Protein AF-A0A7J6L6M1-F1 (afdb_monomer)

Foldseek 3Di:
DDDDDDDDDDDDDDDDDDDDDDDDDDDDDDDDDDDDDDDDPPPDPPPPDDPPDPPQDPWDAAPDPPPRDTHSDPVVNVVCCCVPVNPVSVVVVVVVVVVVVVDPPPPPPPDDWWFDADPNDGPDTDDVVVVVVVVVLVVVLVVLCVVCVPPDLVVLLVVLVVLLVVLVVCVVVVVPVVSVVSNVSSVSSNPPVVVVVPVPPPPDPDGPDPPCPVVVVVVVVVPD

Secondary structure (DSSP, 8-state):
---------PPPP----------------------------------------------EE--STTT--EESSHHHHHHHHHHHHTHHHHHHHHHHHHHHHHS-------PPPEEEEETTEEEEEE-HHHHHHHHHHHHHHHHHHHHHTT--HHHHHHHHHHHHHHHHHHHHTT-HHHHHHHHHHHHHHH-TTSTTTGGG---------TTTHHHHHHHHHHH-

Organism: Perkinsus chesapeaki (NCBI:txid330153)

Radius of gyration: 31.54 Å; Cα contacts (8 Å, |Δi|>4): 105; chains: 1; bounding box: 67×55×94 Å

Mean predicted aligned error: 18.32 Å

Solvent-accessible surface area (backbone atoms only — not comparable to full-atom values): 14664 Å² total; per-residue (Å²): 139,86,86,82,84,82,83,82,82,80,80,84,79,85,79,83,86,76,88,80,91,80,86,81,83,87,83,92,79,84,88,85,89,74,89,75,80,85,75,77,84,88,67,81,78,80,77,78,79,79,79,79,73,79,76,77,70,74,71,41,61,50,88,52,96,85,64,76,48,72,26,92,42,71,66,60,43,51,52,47,34,50,74,77,55,33,76,61,37,61,54,49,52,53,49,48,56,53,48,60,74,67,55,84,66,83,68,75,74,72,72,80,78,36,61,46,67,57,96,88,38,80,76,45,80,44,60,57,68,59,52,50,54,50,50,51,52,52,51,52,51,51,54,53,51,62,74,45,63,91,55,53,70,69,59,42,51,53,52,30,54,53,38,41,53,51,19,56,48,32,42,74,73,67,40,48,74,61,16,51,53,33,46,52,51,29,52,60,65,67,48,73,71,50,81,79,45,63,90,74,66,83,70,79,86,72,78,89,48,83,92,45,52,68,57,50,54,47,49,51,68,73,79,106

pLDDT: mean 71.06, std 21.37, range [32.84, 98.44]

Sequence (224 aa):
ELQGSRLVQKTPSHSSWAMSHGYVEDSATDSNEEPQDAQEPEGSPRVMEVSQVPIDAAPWVCPFQRCGKVYNTKKAWLNHGAGVHGWNFQRNIESRTRARTGVRTHTALQRPSVHRVDKGKVVGEVNPDEACEELASIHRRRTLMQAQHGVDRSARLAWALDTKSRANQLYRDGRIREAQLLYVDCLTALDDSVEMKERNLATPLVIFNAAHADQISLILRTYF

Structure (mmCIF, N/CA/C/O backbone):
data_AF-A0A7J6L6M1-F1
#
_entry.id   AF-A0A7J6L6M1-F1
#
loop_
_atom_site.group_PDB
_atom_site.id
_atom_site.type_symbol
_atom_site.label_atom_id
_atom_site.label_alt_id
_atom_site.label_comp_id
_atom_site.label_asym_id
_atom_site.label_entity_id
_atom_site.label_seq_id
_atom_site.pdbx_PDB_ins_code
_atom_site.Cartn_x
_atom_site.Cartn_y
_atom_site.Cartn_z
_atom_site.occupancy
_atom_site.B_iso_or_equiv
_atom_site.auth_seq_id
_atom_site.auth_comp_id
_atom_site.auth_asym_id
_atom_site.auth_atom_id
_atom_site.pdbx_PDB_model_num
ATOM 1 N N . GLU A 1 1 ? -29.131 -31.020 -42.155 1.00 46.12 1 GLU A N 1
ATOM 2 C CA . GLU A 1 1 ? -27.884 -30.585 -42.814 1.00 46.12 1 GLU A CA 1
ATOM 3 C C . GLU A 1 1 ? -27.280 -29.446 -42.003 1.00 46.12 1 GLU A C 1
ATOM 5 O O . GLU A 1 1 ? -27.899 -28.400 -41.876 1.00 46.12 1 GLU A O 1
ATOM 10 N N . LEU A 1 2 ? -26.148 -29.696 -41.343 1.00 41.47 2 LEU A N 1
ATOM 11 C CA . LEU A 1 2 ? -25.446 -28.731 -40.492 1.00 41.47 2 LEU A CA 1
ATOM 12 C C . LEU A 1 2 ? -24.299 -28.129 -41.310 1.00 41.47 2 LEU A C 1
ATOM 14 O O . LEU A 1 2 ? -23.308 -28.811 -41.566 1.00 41.47 2 LEU A O 1
ATOM 18 N N . GLN A 1 3 ? -24.438 -26.879 -41.751 1.00 49.34 3 GLN A N 1
ATOM 19 C CA . GLN A 1 3 ? -23.353 -26.149 -42.408 1.00 49.34 3 GLN A CA 1
ATOM 20 C C . GLN A 1 3 ? -22.484 -25.456 -41.355 1.00 49.34 3 GLN A C 1
ATOM 22 O O . GLN A 1 3 ? -22.931 -24.569 -40.632 1.00 49.34 3 GLN A O 1
ATOM 27 N N . GLY A 1 4 ? -21.235 -25.915 -41.259 1.00 44.47 4 GLY A N 1
ATOM 28 C CA . GLY A 1 4 ? -20.203 -25.361 -40.393 1.00 44.47 4 GLY A CA 1
ATOM 29 C C . GLY A 1 4 ? -19.534 -24.134 -41.011 1.00 44.47 4 GLY A C 1
ATOM 30 O O . GLY A 1 4 ? -18.963 -24.204 -42.099 1.00 44.47 4 GLY A O 1
ATOM 31 N N . SER A 1 5 ? -19.552 -23.025 -40.277 1.00 54.72 5 SER A N 1
ATOM 32 C CA . SER A 1 5 ? -18.822 -21.803 -40.615 1.00 54.72 5 SER A CA 1
ATOM 33 C C . SER A 1 5 ? -17.390 -21.879 -40.079 1.00 54.72 5 SER A C 1
ATOM 35 O O . SER A 1 5 ? -17.158 -21.853 -38.871 1.00 54.72 5 SER A O 1
ATOM 37 N N . ARG A 1 6 ? -16.416 -21.976 -40.992 1.00 49.44 6 ARG A N 1
ATOM 38 C CA . ARG A 1 6 ? -14.976 -21.869 -40.709 1.00 49.44 6 ARG A CA 1
ATOM 39 C C . ARG A 1 6 ? -14.606 -20.406 -40.453 1.00 49.44 6 ARG A C 1
ATOM 41 O O . ARG A 1 6 ? -14.668 -19.585 -41.365 1.00 49.44 6 ARG A O 1
ATOM 48 N N . LEU A 1 7 ? -14.167 -20.100 -39.234 1.00 49.41 7 LEU A N 1
ATOM 49 C CA . LEU A 1 7 ? -13.529 -18.829 -38.893 1.00 49.41 7 LEU A CA 1
ATOM 50 C C . LEU A 1 7 ? -12.060 -18.873 -39.352 1.00 49.41 7 LEU A C 1
ATOM 52 O O . LEU A 1 7 ? -11.258 -19.634 -38.815 1.00 49.41 7 LEU A O 1
ATOM 56 N N . VAL A 1 8 ? -11.710 -18.077 -40.362 1.00 52.84 8 VAL A N 1
ATOM 57 C CA . VAL A 1 8 ? -10.324 -17.883 -40.811 1.00 52.84 8 VAL A CA 1
ATOM 58 C C . VAL A 1 8 ? -9.689 -16.803 -39.937 1.00 52.84 8 VAL A C 1
ATOM 60 O O . VAL A 1 8 ? -10.027 -15.627 -40.052 1.00 52.84 8 VAL A O 1
ATOM 63 N N . GLN A 1 9 ? -8.774 -17.195 -39.052 1.00 48.22 9 GLN A N 1
ATOM 64 C CA . GLN A 1 9 ? -7.953 -16.255 -38.291 1.00 48.22 9 GLN A CA 1
ATOM 65 C C . GLN A 1 9 ? -6.813 -15.737 -39.181 1.00 48.22 9 GLN A C 1
ATOM 67 O O . GLN A 1 9 ? -5.919 -16.489 -39.563 1.00 48.22 9 GLN A O 1
ATOM 72 N N . LYS A 1 10 ? -6.854 -14.445 -39.526 1.00 51.75 10 LYS A N 1
ATOM 73 C CA . LYS A 1 10 ? -5.715 -13.709 -40.093 1.00 51.75 10 LYS A CA 1
ATOM 74 C C . LYS A 1 10 ? -4.803 -13.276 -38.947 1.00 51.75 10 LYS A C 1
ATOM 76 O O . LYS A 1 10 ? -5.220 -12.501 -38.091 1.00 51.75 10 LYS A O 1
ATOM 81 N N . THR A 1 11 ? -3.570 -13.765 -38.939 1.00 58.41 11 THR A N 1
ATOM 82 C CA . THR A 1 11 ? -2.501 -13.247 -38.083 1.00 58.41 11 THR A CA 1
ATOM 83 C C . THR A 1 11 ? -1.987 -11.913 -38.647 1.00 58.41 11 THR A C 1
ATOM 85 O O . THR A 1 11 ? -1.859 -11.778 -39.867 1.00 58.41 11 THR A O 1
ATOM 88 N N . PRO A 1 12 ? -1.698 -10.903 -37.806 1.00 53.28 12 PRO A N 1
ATOM 89 C CA . PRO A 1 12 ? -1.023 -9.697 -38.258 1.00 53.28 12 PRO A CA 1
ATOM 90 C C . PRO A 1 12 ? 0.470 -9.967 -38.473 1.00 53.28 12 PRO A C 1
ATOM 92 O O . PRO A 1 12 ? 1.160 -10.519 -37.616 1.00 53.28 12 PRO A O 1
ATOM 95 N N . SER A 1 13 ? 0.950 -9.572 -39.651 1.00 56.19 13 SER A N 1
ATOM 96 C CA . SER A 1 13 ? 2.346 -9.633 -40.069 1.00 56.19 13 SER A CA 1
ATOM 97 C C . SER A 1 13 ? 3.223 -8.725 -39.205 1.00 56.19 13 SER A C 1
ATOM 99 O O . SER A 1 13 ? 2.955 -7.528 -39.093 1.00 56.19 13 SER A O 1
ATOM 101 N N . HIS A 1 14 ? 4.300 -9.285 -38.656 1.00 43.56 14 HIS A N 1
ATOM 102 C CA . HIS A 1 14 ? 5.400 -8.543 -38.046 1.00 43.56 14 HIS A CA 1
ATOM 103 C C . HIS A 1 14 ? 6.032 -7.589 -39.074 1.00 43.56 14 HIS A C 1
ATOM 105 O O . HIS A 1 14 ? 6.699 -8.027 -40.010 1.00 43.56 14 HIS A O 1
ATOM 111 N N . SER A 1 15 ? 5.848 -6.283 -38.889 1.00 52.03 15 SER A N 1
ATOM 112 C CA . SER A 1 15 ? 6.656 -5.262 -39.551 1.00 52.03 15 SER A CA 1
ATOM 113 C C . SER A 1 15 ? 7.968 -5.095 -38.786 1.00 52.03 15 SER A C 1
ATOM 115 O O . SER A 1 15 ? 7.983 -4.632 -37.646 1.00 52.03 15 SER A O 1
ATOM 117 N N . SER A 1 16 ? 9.049 -5.510 -39.438 1.00 46.41 16 SER A N 1
ATOM 118 C CA . SER A 1 16 ? 10.444 -5.258 -39.087 1.00 46.41 16 SER A CA 1
ATOM 119 C C . SER A 1 16 ? 10.716 -3.752 -38.997 1.00 46.41 16 SER A C 1
ATOM 121 O O . SER A 1 16 ? 10.559 -3.043 -39.990 1.00 46.41 16 SER A O 1
ATOM 123 N N . TRP A 1 17 ? 11.122 -3.267 -37.822 1.00 54.03 17 TRP A N 1
ATOM 124 C CA . TRP A 1 17 ? 11.724 -1.943 -37.656 1.00 54.03 17 TRP A CA 1
ATOM 125 C C . TRP A 1 17 ? 13.236 -2.134 -37.571 1.00 54.03 17 TRP A C 1
ATOM 127 O O . TRP A 1 17 ? 13.796 -2.400 -36.511 1.00 54.03 17 TRP A O 1
ATOM 137 N N . ALA A 1 18 ? 13.875 -2.062 -38.734 1.00 49.53 18 ALA A N 1
ATOM 138 C CA . ALA A 1 18 ? 15.296 -1.787 -38.861 1.00 49.53 18 ALA A CA 1
ATOM 139 C C . ALA A 1 18 ? 15.498 -0.267 -38.980 1.00 49.53 18 ALA A C 1
ATOM 141 O O . ALA A 1 18 ? 14.588 0.417 -39.447 1.00 49.53 18 ALA A O 1
ATOM 142 N N . MET A 1 19 ? 16.722 0.191 -38.678 1.00 44.94 19 MET A N 1
ATOM 143 C CA . MET A 1 19 ? 17.287 1.542 -38.903 1.00 44.94 19 MET A CA 1
ATOM 144 C C . MET A 1 19 ? 17.126 2.514 -37.717 1.00 44.94 19 MET A C 1
ATOM 146 O O . MET A 1 19 ? 16.033 2.680 -37.200 1.00 44.94 19 MET A O 1
ATOM 150 N N . SER A 1 20 ? 18.151 3.203 -37.203 1.00 49.38 20 SER A N 1
ATOM 151 C CA . SER A 1 20 ? 19.564 3.338 -37.585 1.00 49.38 20 SER A CA 1
ATOM 152 C C . SER A 1 20 ? 20.375 3.817 -36.378 1.00 49.38 20 SER A C 1
ATOM 154 O O . SER A 1 20 ? 19.928 4.690 -35.636 1.00 49.38 20 SER A O 1
ATOM 156 N N . HIS A 1 21 ? 21.588 3.286 -36.218 1.00 46.81 21 HIS A N 1
ATOM 157 C CA . HIS A 1 21 ? 22.606 3.836 -35.326 1.00 46.81 21 HIS A CA 1
ATOM 158 C C . HIS A 1 21 ? 23.163 5.131 -35.932 1.00 46.81 21 HIS A C 1
ATOM 160 O O . HIS A 1 21 ? 23.843 5.093 -36.955 1.00 46.81 21 HIS A O 1
ATOM 166 N N . GLY A 1 22 ? 22.865 6.268 -35.304 1.00 48.31 22 GLY A N 1
ATOM 167 C CA . GLY A 1 22 ? 23.576 7.526 -35.510 1.00 48.31 22 GLY A CA 1
ATOM 168 C C . GLY A 1 22 ? 24.672 7.652 -34.458 1.00 48.31 22 GLY A C 1
ATOM 169 O O . GLY A 1 22 ? 24.387 7.954 -33.304 1.00 48.31 22 GLY A O 1
ATOM 170 N N . TYR A 1 23 ? 25.902 7.357 -34.865 1.00 42.94 23 TYR A N 1
ATOM 171 C CA . TYR A 1 23 ? 27.131 7.620 -34.124 1.00 42.94 23 TYR A CA 1
ATOM 172 C C . TYR A 1 23 ? 27.416 9.129 -34.219 1.00 42.94 23 TYR A C 1
ATOM 174 O O . TYR A 1 23 ? 27.440 9.666 -35.326 1.00 42.94 23 TYR A O 1
ATOM 182 N N . VAL A 1 24 ? 27.590 9.816 -33.089 1.00 57.91 24 VAL A N 1
ATOM 183 C CA . VAL A 1 24 ? 28.148 11.177 -33.041 1.00 57.91 24 VAL A CA 1
ATOM 184 C C . VAL A 1 24 ? 29.357 11.115 -32.122 1.00 57.91 24 VAL A C 1
ATOM 186 O O . VAL A 1 24 ? 29.220 10.865 -30.925 1.00 57.91 24 VAL A O 1
ATOM 189 N N . GLU A 1 25 ? 30.527 11.268 -32.732 1.00 48.25 25 GLU A N 1
ATOM 190 C CA . GLU A 1 25 ? 31.809 11.473 -32.068 1.00 48.25 25 GLU A CA 1
ATOM 191 C C . GLU A 1 25 ? 31.962 12.932 -31.619 1.00 48.25 25 GLU A C 1
ATOM 193 O O . GLU A 1 25 ? 31.381 13.849 -32.200 1.00 48.25 25 GLU A O 1
ATOM 198 N N . ASP A 1 26 ? 32.817 13.072 -30.608 1.00 42.53 26 ASP A N 1
ATOM 199 C CA . ASP A 1 26 ? 33.582 14.247 -30.202 1.00 42.53 26 ASP A CA 1
ATOM 200 C C . ASP A 1 26 ? 32.862 15.422 -29.535 1.00 42.53 26 ASP A C 1
ATOM 202 O O . ASP A 1 26 ? 32.097 16.168 -30.139 1.00 42.53 26 ASP A O 1
ATOM 206 N N . SER A 1 27 ? 33.254 15.677 -28.281 1.00 51.28 27 SER A N 1
ATOM 207 C CA . SER A 1 27 ? 33.983 16.902 -27.908 1.00 51.28 27 SER A CA 1
ATOM 208 C C . SER A 1 27 ? 34.471 16.808 -26.460 1.00 51.28 27 SER A C 1
ATOM 210 O O . SER A 1 27 ? 33.679 16.776 -25.520 1.00 51.28 27 SER A O 1
ATOM 212 N N . ALA A 1 28 ? 35.791 16.775 -26.296 1.00 51.69 28 ALA A N 1
ATOM 213 C CA . ALA A 1 28 ? 36.479 16.956 -25.029 1.00 51.69 28 ALA A CA 1
ATOM 214 C C . ALA A 1 28 ? 36.566 18.450 -24.664 1.00 51.69 28 ALA A C 1
ATOM 216 O O . ALA A 1 28 ? 37.015 19.253 -25.476 1.00 51.69 28 ALA A O 1
ATOM 217 N N . THR A 1 29 ? 36.200 18.782 -23.426 1.00 54.84 29 THR A N 1
ATOM 218 C CA . THR A 1 29 ? 36.607 19.973 -22.649 1.00 54.84 29 THR A CA 1
ATOM 219 C C . THR A 1 29 ? 36.519 19.529 -21.186 1.00 54.84 29 THR A C 1
ATOM 221 O O . THR A 1 29 ? 35.432 19.189 -20.725 1.00 54.84 29 THR A O 1
ATOM 224 N N . ASP A 1 30 ? 37.600 19.169 -20.504 1.00 42.16 30 ASP A N 1
ATOM 225 C CA . ASP A 1 30 ? 38.709 19.985 -19.993 1.00 42.16 30 ASP A CA 1
ATOM 226 C C . ASP A 1 30 ? 38.280 21.063 -18.973 1.00 42.16 30 ASP A C 1
ATOM 228 O O . ASP A 1 30 ? 37.650 22.056 -19.322 1.00 42.16 30 ASP A O 1
ATOM 232 N N . SER A 1 31 ? 38.677 20.800 -17.721 1.00 52.31 31 SER A N 1
ATOM 233 C CA . SER A 1 31 ? 38.968 21.722 -16.613 1.00 52.31 31 SER A CA 1
ATOM 234 C C . SER A 1 31 ? 37.886 22.672 -16.072 1.00 52.31 31 SER A C 1
ATOM 236 O O . SER A 1 31 ? 37.649 23.744 -16.619 1.00 52.31 31 SER A O 1
ATOM 238 N N . ASN A 1 32 ? 37.363 22.357 -14.878 1.00 51.16 32 ASN A N 1
ATOM 239 C CA . ASN A 1 32 ? 37.558 23.185 -13.670 1.00 51.16 32 ASN A CA 1
ATOM 240 C C . ASN A 1 32 ? 36.896 22.523 -12.449 1.00 51.16 32 ASN A C 1
ATOM 242 O O . ASN A 1 32 ? 35.689 22.634 -12.242 1.00 51.16 32 ASN A O 1
ATOM 246 N N . GLU A 1 33 ? 37.696 21.841 -11.629 1.00 46.59 33 GLU A N 1
ATOM 247 C CA . GLU A 1 33 ? 37.306 21.459 -10.271 1.00 46.59 33 GLU A CA 1
ATOM 248 C C . GLU A 1 33 ? 37.673 22.607 -9.321 1.00 46.59 33 GLU A C 1
ATOM 250 O O . GLU A 1 33 ? 38.846 22.854 -9.042 1.00 46.59 33 GLU A O 1
ATOM 255 N N . GLU A 1 34 ? 36.659 23.326 -8.845 1.00 60.31 34 GLU A N 1
ATOM 256 C CA . GLU A 1 34 ? 36.769 24.285 -7.745 1.00 60.31 34 GLU A CA 1
ATOM 257 C C . GLU A 1 34 ? 36.349 23.569 -6.443 1.00 60.31 34 GLU A C 1
ATOM 259 O O . GLU A 1 34 ? 35.257 22.992 -6.395 1.00 60.31 34 GLU A O 1
ATOM 264 N N . PRO A 1 35 ? 37.188 23.541 -5.391 1.00 55.31 35 PRO A N 1
ATOM 265 C CA . PRO A 1 35 ? 36.853 22.860 -4.148 1.00 55.31 35 PRO A CA 1
ATOM 266 C C . PRO A 1 35 ? 35.838 23.691 -3.357 1.00 55.31 35 PRO A C 1
ATOM 268 O O . PRO A 1 35 ? 36.173 24.731 -2.795 1.00 55.31 35 PRO A O 1
ATOM 271 N N . GLN A 1 36 ? 34.589 23.226 -3.310 1.00 53.84 36 GLN A N 1
ATOM 272 C CA . GLN A 1 36 ? 33.572 23.791 -2.428 1.00 53.84 36 GLN A CA 1
ATOM 273 C C . GLN A 1 36 ? 33.803 23.321 -0.991 1.00 53.84 36 GLN A C 1
ATOM 275 O O . GLN A 1 36 ? 33.846 22.121 -0.709 1.00 53.84 36 GLN A O 1
ATOM 280 N N . ASP A 1 37 ? 33.931 24.298 -0.098 1.00 55.88 37 ASP A N 1
ATOM 281 C CA . ASP A 1 37 ? 33.996 24.135 1.347 1.00 55.88 37 ASP A CA 1
ATOM 282 C C . ASP A 1 37 ? 32.868 23.229 1.861 1.00 55.88 37 ASP A C 1
ATOM 284 O O . ASP A 1 37 ? 31.674 23.499 1.699 1.00 55.88 37 ASP A O 1
ATOM 288 N N . ALA A 1 38 ? 33.269 22.136 2.508 1.00 48.47 38 ALA A N 1
ATOM 289 C CA . ALA A 1 38 ? 32.382 21.220 3.202 1.00 48.47 38 ALA A CA 1
ATOM 290 C C . ALA A 1 38 ? 31.802 21.911 4.444 1.00 48.47 38 ALA A C 1
ATOM 292 O O . ALA A 1 38 ? 32.402 21.926 5.517 1.00 48.47 38 ALA A O 1
ATOM 293 N N . GLN A 1 39 ? 30.617 22.492 4.286 1.00 49.16 39 GLN A N 1
ATOM 294 C CA . GLN A 1 39 ? 29.809 22.979 5.393 1.00 49.16 39 GLN A CA 1
ATOM 295 C C . GLN A 1 39 ? 29.156 21.772 6.084 1.00 49.16 39 GLN A C 1
ATOM 297 O O . GLN A 1 39 ? 28.349 21.056 5.486 1.00 49.16 39 GLN A O 1
ATOM 302 N N . GLU A 1 40 ? 29.551 21.509 7.331 1.00 48.16 40 GLU A N 1
ATOM 303 C CA . GLU A 1 40 ? 28.993 20.433 8.151 1.00 48.16 40 GLU A CA 1
ATOM 304 C C . GLU A 1 40 ? 27.467 20.591 8.299 1.00 48.16 40 GLU A C 1
ATOM 306 O O . GLU A 1 40 ? 26.990 21.680 8.635 1.00 48.16 40 GLU A O 1
ATOM 311 N N . PRO A 1 41 ? 26.663 19.529 8.092 1.00 50.59 41 PRO A N 1
ATOM 312 C CA . PRO A 1 41 ? 25.252 19.572 8.434 1.00 50.59 41 PRO A CA 1
ATOM 313 C C . PRO A 1 41 ? 25.098 19.487 9.958 1.00 50.59 41 PRO A C 1
ATOM 315 O O . PRO A 1 41 ? 24.982 18.405 10.539 1.00 50.59 41 PRO A O 1
ATOM 318 N N . GLU A 1 42 ? 25.056 20.646 10.616 1.00 44.62 42 GLU A N 1
ATOM 319 C CA . GLU A 1 42 ? 24.518 20.763 11.968 1.00 44.62 42 GLU A CA 1
ATOM 320 C C . GLU A 1 42 ? 23.035 20.380 11.954 1.00 44.62 42 GLU A C 1
ATOM 322 O O . GLU A 1 42 ? 22.153 21.143 11.560 1.00 44.62 42 GLU A O 1
ATOM 327 N N . GLY A 1 43 ? 22.753 19.150 12.366 1.00 40.69 43 GLY A N 1
ATOM 328 C CA . GLY A 1 43 ? 21.386 18.661 12.415 1.00 40.69 43 GLY A CA 1
ATOM 329 C C . GLY A 1 43 ? 21.287 17.219 12.866 1.00 40.69 43 GLY A C 1
ATOM 330 O O . GLY A 1 43 ? 20.588 16.436 12.232 1.00 40.69 43 GLY A O 1
ATOM 331 N N . SER A 1 44 ? 21.972 16.854 13.956 1.00 38.72 44 SER A N 1
ATOM 332 C CA . SER A 1 44 ? 21.664 15.601 14.652 1.00 38.72 44 SER A CA 1
ATOM 333 C C . SER A 1 44 ? 20.161 15.568 14.956 1.00 38.72 44 SER A C 1
ATOM 335 O O . SER A 1 44 ? 19.670 16.465 15.653 1.00 38.72 44 SER A O 1
ATOM 337 N N . PRO A 1 45 ? 19.402 14.575 14.459 1.00 38.75 45 PRO A N 1
ATOM 338 C CA . PRO A 1 45 ? 18.009 14.434 14.833 1.00 38.75 45 PRO A CA 1
ATOM 339 C C . PRO A 1 45 ? 17.959 14.211 16.344 1.00 38.75 45 PRO A C 1
ATOM 341 O O . PRO A 1 45 ? 18.463 13.212 16.857 1.00 38.75 45 PRO A O 1
ATOM 344 N N . ARG A 1 46 ? 17.377 15.175 17.067 1.00 40.28 46 ARG A N 1
ATOM 345 C CA . ARG A 1 46 ? 17.069 15.041 18.492 1.00 40.28 46 ARG A CA 1
ATOM 346 C C . ARG A 1 46 ? 16.173 13.818 18.664 1.00 40.28 46 ARG A C 1
ATOM 348 O O . ARG A 1 46 ? 14.971 13.878 18.410 1.00 40.28 46 ARG A O 1
ATOM 355 N N . VAL A 1 47 ? 16.771 12.715 19.098 1.00 33.97 47 VAL A N 1
ATOM 356 C CA . VAL A 1 47 ? 16.054 11.561 19.628 1.00 33.97 47 VAL A CA 1
ATOM 357 C C . VAL A 1 47 ? 15.400 12.043 20.917 1.00 33.97 47 VAL A C 1
ATOM 359 O O . VAL A 1 47 ? 16.072 12.264 21.920 1.00 33.97 47 VAL A O 1
ATOM 362 N N . MET A 1 48 ? 14.095 12.303 20.866 1.00 36.72 48 MET A N 1
ATOM 363 C CA . MET A 1 48 ? 13.330 12.564 22.077 1.00 36.72 48 MET A CA 1
ATOM 364 C C . MET A 1 48 ? 13.240 11.258 22.860 1.00 36.72 48 MET A C 1
ATOM 366 O O . MET A 1 48 ? 12.645 10.280 22.410 1.00 36.72 48 MET A O 1
ATOM 370 N N . GLU A 1 49 ? 13.887 11.261 24.018 1.00 32.84 49 GLU A N 1
ATOM 371 C CA . GLU A 1 49 ? 13.853 10.201 25.010 1.00 32.84 49 GLU A CA 1
ATOM 372 C C . GLU A 1 49 ? 12.407 9.985 25.472 1.00 32.84 49 GLU A C 1
ATOM 374 O O . GLU A 1 49 ? 11.769 10.859 26.065 1.00 32.84 49 GLU A O 1
ATOM 379 N N . VAL A 1 50 ? 11.860 8.814 25.142 1.00 35.06 50 VAL A N 1
ATOM 380 C CA . VAL A 1 50 ? 10.534 8.387 25.585 1.00 35.06 50 VAL A CA 1
ATOM 381 C C . VAL A 1 50 ? 10.645 8.024 27.061 1.00 35.06 50 VAL A C 1
ATOM 383 O O . VAL A 1 50 ? 11.088 6.932 27.413 1.00 35.06 50 VAL A O 1
ATOM 386 N N . SER A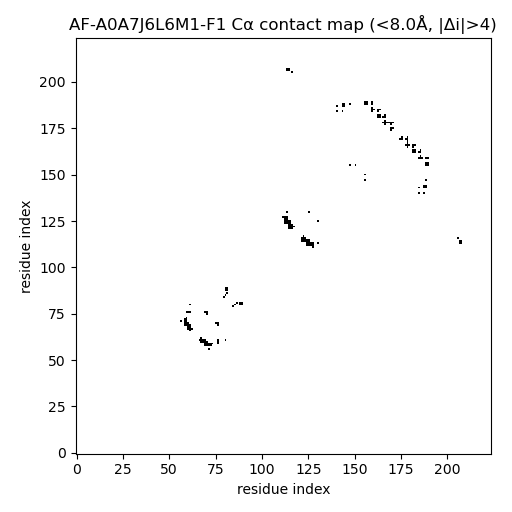 1 51 ? 10.243 8.953 27.927 1.00 33.47 51 SER A N 1
ATOM 387 C CA . SER A 1 51 ? 10.078 8.701 29.357 1.00 33.47 51 SER A CA 1
ATOM 388 C C . SER A 1 51 ? 8.995 7.635 29.552 1.00 33.47 51 SER A C 1
ATOM 390 O O . SER A 1 51 ? 7.798 7.891 29.399 1.00 33.47 51 SER A O 1
ATOM 392 N N . GLN A 1 52 ? 9.426 6.405 29.829 1.00 34.62 52 GLN A N 1
ATOM 393 C CA . GLN A 1 52 ? 8.544 5.311 30.214 1.00 34.62 52 GLN A CA 1
ATOM 394 C C . GLN A 1 52 ? 8.070 5.572 31.642 1.00 34.62 52 GLN A C 1
ATOM 396 O O . GLN A 1 52 ? 8.745 5.219 32.605 1.00 34.62 52 GLN A O 1
ATOM 401 N N . VAL A 1 53 ? 6.909 6.207 31.788 1.00 32.94 53 VAL A N 1
ATOM 402 C CA . VAL A 1 53 ? 6.203 6.220 33.071 1.00 32.94 53 VAL A CA 1
ATOM 403 C C . VAL A 1 53 ? 5.708 4.790 33.312 1.00 32.94 53 VAL A C 1
ATOM 405 O O . VAL A 1 53 ? 4.921 4.292 32.500 1.00 32.94 53 VAL A O 1
ATOM 408 N N . PRO A 1 54 ? 6.152 4.092 34.375 1.00 45.31 54 PRO A N 1
ATOM 409 C CA . PRO A 1 54 ? 5.599 2.793 34.716 1.00 45.31 54 PRO A CA 1
ATOM 410 C C . PRO A 1 54 ? 4.119 3.003 35.016 1.00 45.31 54 PRO A C 1
ATOM 412 O O . PRO A 1 54 ? 3.760 3.726 35.941 1.00 45.31 54 PRO A O 1
ATOM 415 N N . ILE A 1 55 ? 3.245 2.416 34.200 1.00 50.22 55 ILE A N 1
ATOM 416 C CA . ILE A 1 55 ? 1.826 2.344 34.529 1.00 50.22 55 ILE A CA 1
ATOM 417 C C . ILE A 1 55 ? 1.760 1.452 35.761 1.00 50.22 55 ILE A C 1
ATOM 419 O O . ILE A 1 55 ? 1.886 0.230 35.648 1.00 50.22 55 ILE A O 1
ATOM 423 N N . ASP A 1 56 ? 1.626 2.076 36.929 1.00 48.97 56 ASP A N 1
ATOM 424 C CA . ASP A 1 56 ? 1.373 1.406 38.193 1.00 48.97 56 ASP A CA 1
ATOM 425 C C . ASP A 1 56 ? 0.162 0.492 38.001 1.00 48.97 56 ASP A C 1
ATOM 427 O O . ASP A 1 56 ? -0.995 0.918 37.942 1.00 48.97 56 ASP A O 1
ATOM 431 N N . ALA A 1 57 ? 0.451 -0.794 37.799 1.00 60.25 57 ALA A N 1
ATOM 432 C CA . ALA A 1 57 ? -0.551 -1.811 37.581 1.00 60.25 57 ALA A CA 1
ATOM 433 C C . ALA A 1 57 ? -1.391 -1.882 38.852 1.00 60.25 57 ALA A C 1
ATOM 435 O O . ALA A 1 57 ? -0.909 -2.322 39.897 1.00 60.25 57 ALA A O 1
ATOM 436 N N . ALA A 1 58 ? -2.638 -1.420 38.753 1.00 68.44 58 ALA A N 1
ATOM 437 C CA . ALA A 1 58 ? -3.587 -1.454 39.851 1.00 68.44 58 ALA A CA 1
ATOM 438 C C . ALA A 1 58 ? -3.545 -2.822 40.566 1.00 68.44 58 ALA A C 1
ATOM 440 O O . ALA A 1 58 ? -3.424 -3.863 39.905 1.00 68.44 58 ALA A O 1
ATOM 441 N N . PRO A 1 59 ? -3.637 -2.841 41.905 1.00 84.88 59 PRO A N 1
ATOM 442 C CA . PRO A 1 59 ? -3.467 -4.058 42.683 1.00 84.88 59 PRO A CA 1
ATOM 443 C C . PRO A 1 59 ? -4.448 -5.160 42.251 1.00 84.88 59 PRO A C 1
ATOM 445 O O . PRO A 1 59 ? -5.647 -4.928 42.079 1.00 84.88 59 PRO A O 1
ATOM 448 N N . TRP A 1 60 ? -3.950 -6.388 42.096 1.00 87.56 60 TRP A N 1
ATOM 449 C CA . TRP A 1 60 ? -4.752 -7.536 41.672 1.00 87.56 60 TRP A CA 1
ATOM 450 C C . TRP A 1 60 ? -5.508 -8.097 42.878 1.00 87.56 60 TRP A C 1
ATOM 452 O O . TRP A 1 60 ? -4.902 -8.688 43.768 1.00 87.56 60 TRP A O 1
ATOM 462 N N . VAL A 1 61 ? -6.830 -7.927 42.928 1.00 91.69 61 VAL A N 1
ATOM 463 C CA . VAL A 1 61 ? -7.659 -8.374 44.063 1.00 91.69 61 VAL A CA 1
ATOM 464 C C . VAL A 1 61 ? -8.333 -9.714 43.755 1.00 91.69 61 VAL A C 1
ATOM 466 O O . VAL A 1 61 ? -8.858 -9.934 42.659 1.00 91.69 61 VAL A O 1
ATOM 469 N N . CYS A 1 62 ? -8.332 -10.641 44.716 1.00 91.44 62 CYS A N 1
ATOM 470 C CA . CYS A 1 62 ? -9.058 -11.903 44.589 1.00 91.44 62 CYS A CA 1
ATOM 471 C C . CYS A 1 62 ? -10.586 -11.655 44.567 1.00 91.44 62 CYS A C 1
ATOM 473 O O . CYS A 1 62 ? -11.118 -11.060 45.502 1.00 91.44 62 CYS A O 1
ATOM 475 N N . PRO A 1 63 ? -11.324 -12.119 43.538 1.00 84.62 63 PRO A N 1
ATOM 476 C CA . PRO A 1 63 ? -12.743 -11.810 43.349 1.00 84.62 63 PRO A CA 1
ATOM 477 C C . PRO A 1 63 ? -13.708 -12.563 44.283 1.00 84.62 63 PRO A C 1
ATOM 479 O O . PRO A 1 63 ? -14.911 -12.306 44.230 1.00 84.62 63 PRO A O 1
ATOM 482 N N . PHE A 1 64 ? -13.235 -13.511 45.096 1.00 88.25 64 PHE A N 1
ATOM 483 C CA . PHE A 1 64 ? -14.091 -14.270 46.011 1.00 88.25 64 PHE A CA 1
ATOM 484 C C . PHE A 1 64 ? -14.431 -13.441 47.254 1.00 88.25 64 PHE A C 1
ATOM 486 O O . PHE A 1 64 ? -13.531 -12.982 47.955 1.00 88.25 64 PHE A O 1
ATOM 493 N N . GLN A 1 65 ? -15.728 -13.321 47.568 1.00 83.31 65 GLN A N 1
ATOM 494 C CA . GLN A 1 65 ? -16.280 -12.429 48.608 1.00 83.31 65 GLN A CA 1
ATOM 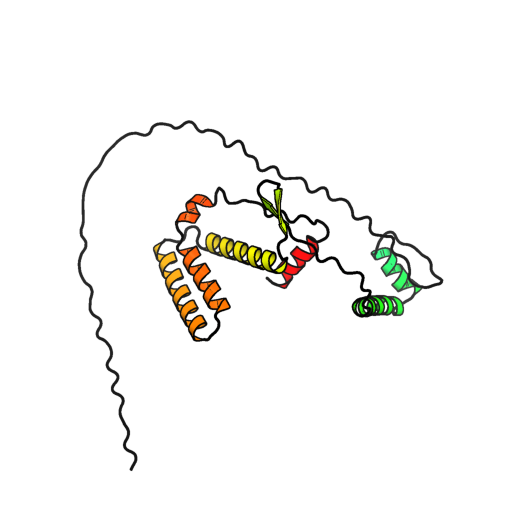495 C C . GLN A 1 65 ? -15.707 -12.627 50.025 1.00 83.31 65 GLN A C 1
ATOM 497 O O . GLN A 1 65 ? -15.893 -11.768 50.876 1.00 83.31 65 GLN A O 1
ATOM 502 N N . ARG A 1 66 ? -15.005 -13.737 50.290 1.00 89.25 66 ARG A N 1
ATOM 503 C CA . ARG A 1 66 ? -14.375 -14.030 51.589 1.00 89.25 66 ARG A CA 1
ATOM 504 C C . ARG A 1 66 ? -12.847 -14.085 51.556 1.00 89.25 66 ARG A C 1
ATOM 506 O O . ARG A 1 66 ? -12.239 -14.340 52.585 1.00 89.25 66 ARG A O 1
ATOM 513 N N . CYS A 1 67 ? -12.220 -13.892 50.394 1.00 93.25 67 CYS A N 1
ATOM 514 C CA . CYS A 1 67 ? -10.766 -13.965 50.294 1.00 93.25 67 CYS A CA 1
ATOM 515 C C . CYS A 1 67 ? -10.101 -12.626 50.629 1.00 93.25 67 CYS A C 1
ATOM 517 O O . CYS A 1 67 ? -9.200 -12.589 51.460 1.00 93.25 67 CYS A O 1
ATOM 519 N N . GLY A 1 68 ? -10.515 -11.541 49.964 1.00 90.75 68 GLY A N 1
ATOM 520 C CA . GLY A 1 68 ? -9.998 -10.186 50.203 1.00 90.75 68 GLY A CA 1
ATOM 521 C C . GLY A 1 68 ? -8.497 -9.978 49.945 1.00 90.75 68 GLY A C 1
ATOM 522 O O . GLY A 1 68 ? -8.000 -8.877 50.158 1.00 90.75 68 GLY A O 1
ATOM 523 N N . LYS A 1 69 ? -7.755 -10.999 49.493 1.00 93.81 69 LYS A N 1
ATOM 524 C CA . LYS A 1 69 ? -6.308 -10.899 49.264 1.00 93.81 69 LYS A CA 1
ATOM 525 C C . LYS A 1 69 ? -5.991 -10.027 48.053 1.00 93.81 69 LYS A C 1
ATOM 527 O O . LYS A 1 69 ? -6.655 -10.114 47.016 1.00 93.81 69 LYS A O 1
ATOM 532 N N . VAL A 1 70 ? -4.935 -9.235 48.198 1.00 93.75 70 VAL A N 1
ATOM 533 C CA . VAL A 1 70 ? -4.437 -8.283 47.205 1.00 93.75 70 VAL A CA 1
ATOM 534 C C . VAL A 1 70 ? -3.015 -8.675 46.807 1.00 93.75 70 VAL A C 1
ATOM 536 O O . VAL A 1 70 ? -2.226 -9.080 47.659 1.00 93.75 70 VAL A O 1
ATOM 539 N N . TYR A 1 71 ? -2.693 -8.584 45.517 1.00 91.94 71 TYR A N 1
ATOM 540 C CA . TYR A 1 71 ? -1.408 -8.999 44.961 1.00 91.94 71 TYR A CA 1
ATOM 541 C C . TYR A 1 71 ? -0.787 -7.898 44.108 1.00 91.94 71 TYR A C 1
ATOM 543 O O . TYR A 1 71 ? -1.456 -7.279 43.282 1.00 91.94 71 TYR A O 1
ATOM 551 N N . ASN A 1 72 ? 0.528 -7.739 44.240 1.00 89.19 72 ASN A N 1
ATOM 552 C CA . ASN A 1 72 ? 1.300 -6.761 43.469 1.00 89.19 72 ASN A CA 1
ATOM 553 C C . ASN A 1 72 ? 1.671 -7.283 42.071 1.00 89.19 72 ASN A C 1
ATOM 555 O O . ASN A 1 72 ? 2.127 -6.528 41.223 1.00 89.19 72 ASN A O 1
ATOM 559 N N . THR A 1 73 ? 1.491 -8.585 41.812 1.00 86.69 73 THR A N 1
ATOM 560 C CA . THR A 1 73 ? 1.790 -9.196 40.512 1.00 86.69 73 THR A CA 1
ATOM 561 C C . THR A 1 73 ? 0.670 -10.125 40.053 1.00 86.69 73 THR A C 1
ATOM 563 O O . THR A 1 73 ? 0.103 -10.893 40.836 1.00 86.69 73 THR A O 1
ATOM 566 N N . LYS A 1 74 ? 0.401 -10.117 38.740 1.00 86.88 74 LYS A N 1
ATOM 567 C CA . LYS A 1 74 ? -0.584 -11.003 38.096 1.00 86.88 74 LYS A CA 1
ATOM 568 C C . LYS A 1 74 ? -0.280 -12.482 38.345 1.00 86.88 74 LYS A C 1
ATOM 570 O O . LYS A 1 74 ? -1.193 -13.273 38.558 1.00 86.88 74 LYS A O 1
ATOM 575 N N . LYS A 1 75 ? 1.006 -12.857 38.352 1.00 90.38 75 LYS 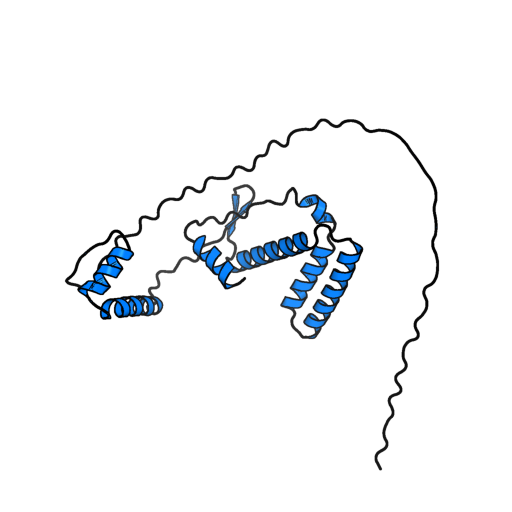A N 1
ATOM 576 C CA . LYS A 1 75 ? 1.458 -14.236 38.594 1.00 90.38 75 LYS A CA 1
ATOM 577 C C . LYS A 1 75 ? 1.072 -14.719 39.995 1.00 90.38 75 LYS A C 1
ATOM 579 O O . LYS A 1 75 ? 0.557 -15.824 40.129 1.00 90.38 75 LYS A O 1
ATOM 584 N N . ALA A 1 76 ? 1.268 -13.889 41.023 1.00 91.81 76 ALA A N 1
ATOM 585 C CA . ALA A 1 76 ? 0.892 -14.240 42.392 1.00 91.81 76 ALA A CA 1
ATOM 586 C C . ALA A 1 76 ? -0.631 -14.386 42.551 1.00 91.81 76 ALA A C 1
ATOM 588 O O . ALA A 1 76 ? -1.094 -15.329 43.192 1.00 91.81 76 ALA A O 1
ATOM 589 N N . TRP A 1 77 ? -1.405 -13.513 41.901 1.00 93.25 77 TRP A N 1
ATOM 590 C CA . TRP A 1 77 ? -2.867 -13.598 41.871 1.00 93.25 77 TRP A CA 1
ATOM 591 C C . TRP A 1 77 ? -3.376 -14.872 41.176 1.00 93.25 77 TRP A C 1
ATOM 593 O O . TRP A 1 77 ? -4.239 -15.565 41.717 1.00 93.25 77 TRP A O 1
ATOM 603 N N . LEU A 1 78 ? -2.806 -15.227 40.019 1.00 89.38 78 LEU A N 1
ATOM 604 C CA . LEU A 1 78 ? -3.158 -16.451 39.289 1.00 89.38 78 LEU A CA 1
ATOM 605 C C . LEU A 1 78 ? -2.825 -17.715 40.090 1.00 89.38 78 LEU A C 1
ATOM 607 O O . LEU A 1 78 ? -3.678 -18.590 40.229 1.00 89.38 78 LEU A O 1
ATOM 611 N N . ASN A 1 79 ? -1.623 -17.784 40.670 1.00 92.88 79 ASN A N 1
ATOM 612 C CA . ASN A 1 79 ? -1.207 -18.914 41.504 1.00 92.88 79 ASN A CA 1
ATOM 613 C C . ASN A 1 79 ? -2.113 -19.079 42.727 1.00 92.88 79 ASN A C 1
ATOM 615 O O . ASN A 1 79 ? -2.492 -20.196 43.075 1.00 92.88 79 ASN A O 1
ATOM 619 N N . HIS A 1 80 ? -2.488 -17.967 43.365 1.00 93.38 80 HIS A N 1
ATOM 620 C CA . HIS A 1 80 ? -3.419 -18.000 44.481 1.00 93.38 80 HIS A CA 1
ATOM 621 C C . HIS A 1 80 ? -4.773 -18.580 44.075 1.00 93.38 80 HIS A C 1
ATOM 623 O O . HIS A 1 80 ? -5.277 -19.475 44.752 1.00 93.38 80 HIS A O 1
ATOM 629 N N . GLY A 1 81 ? -5.363 -18.088 42.987 1.00 89.69 81 GLY A N 1
ATOM 630 C CA . GLY A 1 81 ? -6.677 -18.559 42.582 1.00 89.69 81 GLY A CA 1
ATOM 631 C C . GLY A 1 81 ? -6.673 -20.011 42.108 1.00 89.69 81 GLY A C 1
ATOM 632 O O . GLY A 1 81 ? -7.590 -20.751 42.454 1.00 89.69 81 GLY A O 1
ATOM 633 N N . ALA A 1 82 ? -5.610 -20.458 41.433 1.00 88.19 82 ALA A N 1
ATOM 634 C CA . ALA A 1 82 ? -5.440 -21.865 41.078 1.00 88.19 82 ALA A CA 1
ATOM 635 C C . ALA A 1 82 ? -5.303 -22.768 42.319 1.00 88.19 82 ALA A C 1
ATOM 637 O O . ALA A 1 82 ? -5.942 -23.816 42.383 1.00 88.19 82 ALA A O 1
ATOM 638 N N . GLY A 1 83 ? -4.514 -22.354 43.319 1.00 91.38 83 GLY A N 1
ATOM 639 C CA . GLY A 1 83 ? -4.249 -23.161 44.515 1.00 91.38 83 GLY A CA 1
ATOM 640 C C . GLY A 1 83 ? -5.380 -23.169 45.547 1.00 91.38 83 GLY A C 1
ATOM 641 O O . GLY A 1 83 ? -5.649 -24.201 46.150 1.00 91.38 83 GLY A O 1
ATOM 642 N N . VAL A 1 84 ? -6.052 -22.034 45.760 1.00 90.00 84 VAL A N 1
ATOM 643 C CA . VAL A 1 84 ? -7.068 -21.883 46.822 1.00 90.00 84 VAL A CA 1
ATOM 644 C C . VAL A 1 84 ? -8.486 -22.113 46.307 1.00 90.00 84 VAL A C 1
ATOM 646 O O . VAL A 1 84 ? -9.336 -22.608 47.043 1.00 90.00 84 VAL A O 1
ATOM 649 N N . HIS A 1 85 ? -8.760 -21.761 45.051 1.00 86.56 85 HIS A N 1
ATOM 650 C CA . HIS A 1 85 ? -10.110 -21.804 44.482 1.00 86.56 85 HIS A CA 1
ATOM 651 C C . HIS A 1 85 ? -10.270 -22.847 43.363 1.00 86.56 85 HIS A C 1
ATOM 653 O O . HIS A 1 85 ? -11.376 -23.036 42.846 1.00 86.56 85 HIS A O 1
ATOM 659 N N . GLY A 1 86 ? -9.188 -23.553 43.020 1.00 85.38 86 GLY A N 1
ATOM 660 C CA . GLY A 1 86 ? -9.175 -24.623 42.030 1.00 85.38 86 GLY A CA 1
ATOM 661 C C . GLY A 1 86 ? -9.552 -24.161 40.619 1.00 85.38 86 GLY A C 1
ATOM 662 O O . GLY A 1 86 ? -9.546 -22.976 40.280 1.00 85.38 86 GLY A O 1
ATOM 663 N N . TRP A 1 87 ? -9.937 -25.124 39.780 1.00 70.75 87 TRP A N 1
ATOM 664 C CA . TRP A 1 87 ? -10.269 -24.917 38.362 1.00 70.75 87 TRP A CA 1
ATOM 665 C C . TRP A 1 87 ? -11.448 -23.959 38.110 1.00 70.75 87 TRP A C 1
ATOM 667 O O . TRP A 1 87 ? -11.560 -23.375 37.031 1.00 70.75 87 TRP A O 1
ATOM 677 N N . ASN A 1 88 ? -12.305 -23.734 39.110 1.00 76.44 88 ASN A N 1
ATOM 678 C CA . ASN A 1 88 ? -13.428 -22.800 39.002 1.00 76.44 88 ASN A CA 1
ATOM 679 C C . ASN A 1 88 ? -12.983 -21.330 38.939 1.00 76.44 88 ASN A C 1
ATOM 681 O O . ASN A 1 88 ? -13.741 -20.487 38.460 1.00 76.44 88 ASN A O 1
ATOM 685 N N . PHE A 1 89 ? -11.758 -21.008 39.364 1.00 78.06 89 PHE A N 1
ATOM 686 C CA . PHE A 1 89 ? -11.215 -19.653 39.280 1.00 78.06 89 PHE A CA 1
ATOM 687 C C . PHE A 1 89 ? -10.929 -19.218 37.842 1.00 78.06 89 PHE A C 1
ATOM 689 O O . PHE A 1 89 ? -11.387 -18.156 37.422 1.00 78.06 89 PHE A O 1
ATOM 696 N N . GLN A 1 90 ? -10.234 -20.064 37.076 1.00 75.81 90 GLN A N 1
ATOM 697 C CA . GLN A 1 90 ? -9.891 -19.801 35.676 1.00 75.81 90 GLN A CA 1
ATOM 698 C C . GLN A 1 90 ? -11.164 -19.570 34.847 1.00 75.81 90 GLN A C 1
ATOM 700 O O . GLN A 1 90 ? -11.300 -18.560 34.157 1.00 75.81 90 GLN A O 1
ATOM 705 N N . ARG A 1 91 ? -12.156 -20.454 35.020 1.00 75.62 91 ARG A N 1
ATOM 706 C CA . ARG A 1 91 ? -13.442 -20.380 34.319 1.00 75.62 91 ARG A CA 1
ATOM 707 C C . ARG A 1 91 ? -14.246 -19.137 34.709 1.00 75.62 91 ARG A C 1
ATOM 709 O O . ARG A 1 91 ? -14.910 -18.558 33.855 1.00 75.62 91 ARG A O 1
ATOM 716 N N . ASN A 1 92 ? -14.185 -18.700 35.969 1.00 75.25 92 ASN A N 1
ATOM 717 C CA . ASN A 1 92 ? -14.848 -17.474 36.427 1.00 75.25 92 ASN A CA 1
ATOM 718 C C . ASN A 1 92 ? -14.165 -16.217 35.859 1.00 75.25 92 ASN A C 1
ATOM 720 O O . ASN A 1 92 ? -14.858 -15.305 35.416 1.00 75.25 92 ASN A O 1
ATOM 724 N N . ILE A 1 93 ? -12.828 -16.189 35.775 1.00 75.25 93 ILE A N 1
ATOM 725 C CA . ILE A 1 93 ? -12.098 -15.105 35.096 1.00 75.25 93 ILE A CA 1
ATOM 726 C C . ILE A 1 93 ? -12.496 -15.034 33.623 1.00 75.25 93 ILE A C 1
ATOM 728 O O . ILE A 1 93 ? -12.870 -13.961 33.163 1.00 75.25 93 ILE A O 1
ATOM 732 N N . GLU A 1 94 ? -12.472 -16.157 32.904 1.00 76.00 94 GLU A N 1
ATOM 733 C CA . GLU A 1 94 ? -12.842 -16.218 31.483 1.00 76.00 94 GLU A CA 1
ATOM 734 C C . GLU A 1 94 ? -14.316 -15.866 31.242 1.00 76.00 94 GLU A C 1
ATOM 736 O O . GLU A 1 94 ? -14.660 -15.171 30.286 1.00 76.00 94 GLU A O 1
ATOM 741 N N . SER A 1 95 ? -15.206 -16.301 32.137 1.00 71.38 95 SER A N 1
ATOM 742 C CA . SER A 1 95 ? -16.630 -15.957 32.074 1.00 71.38 95 SER A CA 1
ATOM 743 C C . SER A 1 95 ? -16.848 -14.474 32.350 1.00 71.38 95 SER A C 1
ATOM 745 O O . SER A 1 95 ? -17.674 -13.849 31.693 1.00 71.38 95 SER A O 1
ATOM 747 N N . ARG A 1 96 ? -16.083 -13.877 33.273 1.00 67.88 96 ARG A N 1
ATOM 748 C CA . ARG A 1 96 ? -16.125 -12.438 33.547 1.00 67.88 96 ARG A CA 1
ATOM 749 C C . ARG A 1 96 ? -15.504 -11.618 32.429 1.00 67.88 96 ARG A C 1
ATOM 751 O O . ARG A 1 96 ? -16.064 -10.577 32.119 1.00 67.88 96 ARG A O 1
ATOM 758 N N . THR A 1 97 ? -14.412 -12.046 31.799 1.00 63.44 97 THR A N 1
ATOM 759 C CA . THR A 1 97 ? -13.864 -11.332 30.635 1.00 63.44 97 THR A CA 1
ATOM 760 C C . THR A 1 97 ? -14.829 -11.394 29.451 1.00 63.44 97 THR A C 1
ATOM 762 O O . THR A 1 97 ? -15.072 -10.354 28.847 1.00 63.44 97 THR A O 1
ATOM 765 N N . ARG A 1 98 ? -15.488 -12.538 29.196 1.00 60.56 98 ARG A N 1
ATOM 766 C CA . ARG A 1 98 ? -16.552 -12.649 28.174 1.00 60.56 98 ARG A CA 1
ATOM 767 C C . ARG A 1 98 ? -17.824 -11.868 28.518 1.00 60.56 98 ARG A C 1
ATOM 769 O O . ARG A 1 98 ? -18.395 -11.208 27.653 1.00 60.56 98 ARG A O 1
ATOM 776 N N . ALA A 1 99 ? -18.276 -11.900 29.770 1.00 57.56 99 ALA A N 1
ATOM 777 C CA . ALA A 1 99 ? -19.444 -11.129 30.198 1.00 57.56 99 ALA A CA 1
ATOM 778 C C . ALA A 1 99 ? -19.160 -9.621 30.157 1.00 57.56 99 ALA A C 1
ATOM 780 O O . ALA A 1 99 ? -20.021 -8.838 29.770 1.00 57.56 99 ALA A O 1
ATOM 781 N N . ARG A 1 100 ? -17.929 -9.203 30.465 1.00 51.31 100 ARG A N 1
ATOM 782 C CA . ARG A 1 100 ? -17.497 -7.803 30.380 1.00 51.31 100 ARG A CA 1
ATOM 783 C C . ARG A 1 100 ? -17.351 -7.314 28.936 1.00 51.31 100 ARG A C 1
ATOM 785 O O . ARG A 1 100 ? -17.494 -6.122 28.711 1.00 51.31 100 ARG A O 1
ATOM 792 N N . THR A 1 101 ? -17.167 -8.208 27.960 1.00 52.62 101 THR A N 1
ATOM 793 C CA . THR A 1 101 ? -17.314 -7.868 26.531 1.00 52.62 101 THR A CA 1
ATOM 794 C C . THR A 1 101 ? -18.772 -7.811 26.051 1.00 52.62 101 THR A C 1
ATOM 796 O O . THR A 1 101 ? -19.028 -7.254 24.991 1.00 52.62 101 THR A O 1
ATOM 799 N N . GLY A 1 102 ? -19.735 -8.350 26.813 1.00 49.69 102 GLY A N 1
ATOM 800 C CA . GLY A 1 102 ? -21.167 -8.342 26.467 1.00 49.69 102 GLY A CA 1
ATOM 801 C C . GLY A 1 102 ? -22.013 -7.294 27.202 1.00 49.69 102 GLY A C 1
ATOM 802 O O . GLY A 1 102 ? -23.091 -6.932 26.733 1.00 49.69 102 GLY A O 1
ATOM 803 N N . VAL A 1 103 ? -21.546 -6.771 28.339 1.00 47.59 103 VAL A N 1
ATOM 804 C CA . VAL A 1 103 ? -22.230 -5.691 29.062 1.00 47.59 103 VAL A CA 1
ATOM 805 C C . VAL A 1 103 ? -21.821 -4.354 28.448 1.00 47.59 103 VAL A C 1
ATOM 807 O O . VAL A 1 103 ? -20.725 -3.853 28.692 1.00 47.59 103 VAL A O 1
ATOM 810 N N . ARG A 1 104 ? -22.737 -3.765 27.669 1.00 46.09 104 ARG A N 1
ATOM 811 C CA . ARG A 1 104 ? -22.743 -2.348 27.274 1.00 46.09 104 ARG A CA 1
ATOM 812 C C . ARG A 1 104 ? -22.780 -1.457 28.523 1.00 46.09 104 ARG A C 1
ATOM 814 O O . ARG A 1 104 ? -23.811 -0.881 28.856 1.00 46.09 104 ARG A O 1
ATOM 821 N N . THR A 1 105 ? -21.666 -1.297 29.227 1.00 49.72 105 THR A N 1
ATOM 822 C CA . THR A 1 105 ? -21.449 -0.034 29.927 1.00 49.72 105 THR A CA 1
ATOM 823 C C . THR A 1 105 ? -21.164 0.988 28.840 1.00 49.72 105 THR A C 1
ATOM 825 O O . THR A 1 105 ? -20.109 0.950 28.215 1.00 49.72 105 THR A O 1
ATOM 828 N N . HIS A 1 106 ? -22.122 1.881 28.599 1.00 43.44 106 HIS A N 1
ATOM 829 C CA . HIS A 1 106 ? -21.961 3.109 27.820 1.00 43.44 106 HIS A CA 1
ATOM 830 C C . HIS A 1 106 ? -20.982 4.088 28.501 1.00 43.44 106 HIS A C 1
ATOM 832 O O . HIS A 1 106 ? -21.209 5.293 28.525 1.00 43.44 106 HIS A O 1
ATOM 838 N N . THR A 1 107 ? -19.869 3.611 29.061 1.00 50.56 107 THR A N 1
ATOM 839 C CA . THR A 1 107 ? -18.670 4.438 29.101 1.00 50.56 107 THR A CA 1
ATOM 840 C C . THR A 1 107 ? -18.281 4.563 27.644 1.00 50.56 107 THR A C 1
ATOM 842 O O . THR A 1 107 ? -17.793 3.603 27.051 1.00 50.56 107 THR A O 1
ATOM 845 N N . ALA A 1 108 ? -18.622 5.700 27.038 1.00 52.94 108 ALA A N 1
ATOM 846 C CA . ALA A 1 108 ? -18.114 6.076 25.737 1.00 52.94 108 ALA A CA 1
ATOM 847 C C . ALA A 1 108 ? -16.595 5.902 25.805 1.00 52.94 108 ALA A C 1
ATOM 849 O O . ALA A 1 108 ? -15.901 6.714 26.411 1.00 52.94 108 ALA A O 1
ATOM 850 N N . LEU A 1 109 ? -16.101 4.778 25.281 1.00 59.84 109 LEU A N 1
ATOM 851 C CA . LEU A 1 109 ? -14.699 4.594 24.964 1.00 59.84 109 LEU A CA 1
ATOM 852 C C . LEU A 1 109 ? -14.421 5.725 23.988 1.00 59.84 109 LEU A C 1
ATOM 854 O O . LEU A 1 109 ? -14.809 5.636 22.822 1.00 59.84 109 LEU A O 1
ATOM 858 N N . GLN A 1 110 ? -13.889 6.831 24.514 1.00 66.62 110 GLN A N 1
ATOM 859 C CA . GLN A 1 110 ? -13.403 7.931 23.706 1.00 66.62 110 GLN A CA 1
ATOM 860 C C . GLN A 1 110 ? -12.469 7.284 22.699 1.00 66.62 110 GLN A C 1
ATOM 862 O O . GLN A 1 110 ? -11.454 6.691 23.069 1.00 66.62 110 GLN A O 1
ATOM 867 N N . ARG A 1 111 ? -12.896 7.287 21.435 1.00 65.12 111 ARG A N 1
ATOM 868 C CA . ARG A 1 111 ? -12.041 6.826 20.355 1.00 65.12 111 ARG A CA 1
ATOM 869 C C . ARG A 1 111 ? -10.795 7.706 20.417 1.00 65.12 111 ARG A C 1
ATOM 871 O O . ARG A 1 111 ? -10.956 8.921 20.536 1.00 65.12 111 ARG A O 1
ATOM 878 N N . PRO A 1 112 ? -9.590 7.123 20.409 1.00 73.69 112 PRO A N 1
ATOM 879 C CA . PRO A 1 112 ? -8.379 7.923 20.396 1.00 73.69 112 PRO A CA 1
ATOM 880 C C . PRO A 1 112 ? -8.437 8.854 19.180 1.00 73.69 112 PRO A C 1
ATOM 882 O O . PRO A 1 112 ? -8.588 8.383 18.052 1.00 73.69 112 PRO A O 1
ATOM 885 N N . SER A 1 113 ? -8.383 10.165 19.420 1.00 82.00 113 SER A N 1
ATOM 886 C CA . SER A 1 113 ? -8.310 11.167 18.360 1.00 82.00 113 SER A CA 1
ATOM 887 C C . SER A 1 113 ? -6.886 11.192 17.811 1.00 82.00 113 SER A C 1
ATOM 889 O O . SER A 1 113 ? -5.907 11.188 18.563 1.00 82.00 113 SER A O 1
ATOM 891 N N . VAL A 1 114 ? -6.755 11.174 16.486 1.00 86.06 114 VAL A N 1
ATOM 892 C CA . VAL A 1 114 ? -5.462 11.307 15.811 1.00 86.06 114 VAL A CA 1
ATOM 893 C C . VAL A 1 114 ? -5.348 12.745 15.334 1.00 86.06 114 VAL A C 1
ATOM 895 O O . VAL A 1 114 ? -6.255 13.264 14.694 1.00 86.06 114 VAL A O 1
ATOM 898 N N . HIS A 1 115 ? -4.240 13.411 15.645 1.00 86.69 115 HIS A N 1
ATOM 899 C CA . HIS A 1 115 ? -4.011 14.798 15.250 1.00 86.69 115 HIS A CA 1
ATOM 900 C C . HIS A 1 115 ? -2.840 14.883 14.272 1.00 86.69 115 HIS A C 1
ATOM 902 O O . HIS A 1 115 ? -1.777 14.315 14.522 1.00 86.69 115 HIS A O 1
ATOM 908 N N . ARG A 1 116 ? -3.014 15.621 13.169 1.00 83.81 116 ARG A N 1
ATOM 909 C CA . ARG A 1 116 ? -1.900 15.991 12.283 1.00 83.81 116 ARG A CA 1
ATOM 910 C C . ARG A 1 116 ? -1.115 17.120 12.927 1.00 83.81 116 ARG A C 1
ATOM 912 O O . ARG A 1 116 ? -1.694 18.141 13.296 1.00 83.81 116 ARG A O 1
ATOM 919 N N . VAL A 1 117 ? 0.197 16.943 13.038 1.00 87.06 117 VAL A N 1
ATOM 920 C CA . VAL A 1 117 ? 1.109 17.942 13.596 1.00 87.06 117 VAL A CA 1
ATOM 921 C C . VAL A 1 117 ? 2.084 18.369 12.507 1.00 87.06 117 VAL A C 1
ATOM 923 O O . VAL A 1 117 ? 2.822 17.538 11.990 1.00 87.06 117 VAL A O 1
ATOM 926 N N . ASP A 1 118 ? 2.099 19.658 12.178 1.00 86.31 118 ASP A N 1
ATOM 927 C CA . ASP A 1 118 ? 3.083 20.261 11.276 1.00 86.31 118 ASP A CA 1
ATOM 928 C C . ASP A 1 118 ? 3.909 21.286 12.055 1.00 86.31 118 ASP A C 1
ATOM 930 O O . ASP A 1 118 ? 3.359 22.158 12.732 1.00 86.31 118 ASP A O 1
ATOM 934 N N . LYS A 1 119 ? 5.240 21.152 12.015 1.00 90.25 119 LYS A N 1
ATOM 935 C CA . LYS A 1 119 ? 6.195 22.021 12.736 1.00 90.25 119 LYS A CA 1
ATOM 936 C C . LYS A 1 119 ? 5.814 22.268 14.209 1.00 90.25 119 LYS A C 1
ATOM 938 O O . LYS A 1 119 ? 5.907 23.386 14.712 1.00 90.25 119 LYS A O 1
ATOM 943 N N . GLY A 1 120 ? 5.350 21.222 14.898 1.00 86.12 120 GLY A N 1
ATOM 944 C CA . GLY A 1 120 ? 4.949 21.276 16.310 1.00 86.12 120 GLY A CA 1
ATOM 945 C C . GLY A 1 120 ? 3.574 21.899 16.585 1.00 86.12 120 GLY A C 1
ATOM 946 O O . GLY A 1 120 ? 3.198 22.021 17.748 1.00 86.12 120 GLY A O 1
ATOM 947 N N . LYS A 1 121 ? 2.804 22.276 15.557 1.00 88.19 121 LYS A N 1
ATOM 948 C CA . LYS A 1 121 ? 1.433 22.791 15.692 1.00 88.19 121 LYS A CA 1
ATOM 949 C C . LYS A 1 121 ? 0.422 21.750 15.224 1.00 88.19 121 LYS A C 1
ATOM 951 O O . LYS A 1 121 ? 0.595 21.155 14.165 1.00 88.19 121 LYS A O 1
ATOM 956 N N . VAL A 1 122 ? -0.647 21.551 15.995 1.00 90.62 122 VAL A N 1
ATOM 957 C CA . VAL A 1 122 ? -1.776 20.702 15.586 1.00 90.62 122 VAL A CA 1
ATOM 958 C C . VAL A 1 122 ? -2.536 21.408 14.464 1.00 90.62 122 VAL A C 1
ATOM 960 O O . VAL A 1 122 ? -3.086 22.486 14.671 1.00 90.62 122 VAL A O 1
ATOM 963 N N . VAL A 1 123 ? -2.539 20.808 13.277 1.00 90.94 123 VAL A N 1
ATOM 964 C CA . VAL A 1 123 ? -3.189 21.341 12.068 1.00 90.94 123 VAL A CA 1
ATOM 965 C C . VAL A 1 123 ? -4.659 20.924 12.003 1.00 90.94 123 VAL A C 1
ATOM 967 O O . VAL A 1 123 ? -5.486 21.654 11.468 1.00 90.94 123 VAL A O 1
ATOM 970 N N . GLY A 1 124 ? -5.003 19.769 12.574 1.00 89.06 124 GLY A N 1
ATOM 971 C CA . GLY A 1 124 ? -6.376 19.278 12.617 1.00 89.06 124 GLY A CA 1
ATOM 972 C C . GLY A 1 124 ? -6.485 17.870 13.191 1.00 89.06 124 GLY A C 1
ATOM 973 O O . GLY A 1 124 ? -5.485 17.162 13.335 1.00 89.06 124 GLY A O 1
ATOM 974 N N . GLU A 1 125 ? -7.709 17.480 13.536 1.00 90.06 125 GLU A N 1
ATOM 975 C CA . GLU A 1 125 ? -8.063 16.095 13.849 1.00 90.06 125 GLU A CA 1
ATOM 976 C C . GLU A 1 125 ? -8.267 15.311 12.546 1.00 90.06 125 GLU A C 1
ATOM 978 O O . GLU A 1 125 ? -8.842 15.822 11.585 1.00 90.06 125 GLU A O 1
ATOM 983 N N . VAL A 1 126 ? -7.755 14.086 12.506 1.00 91.62 126 VAL A N 1
ATOM 984 C CA . VAL A 1 126 ? -7.857 13.162 11.378 1.00 91.62 126 VAL A CA 1
ATOM 985 C C . VAL A 1 126 ? -8.584 11.917 11.844 1.00 91.62 126 VAL A C 1
ATOM 987 O O . VAL A 1 126 ? -8.376 11.434 12.960 1.00 91.62 126 VAL A O 1
ATOM 990 N N . ASN A 1 127 ? -9.435 11.385 10.972 1.00 90.06 127 ASN A N 1
ATOM 991 C CA . ASN A 1 127 ? -10.092 10.118 11.224 1.00 90.06 127 ASN A CA 1
ATOM 992 C C . ASN A 1 127 ? -9.021 9.012 11.366 1.00 90.06 127 ASN A C 1
ATOM 994 O O . ASN A 1 127 ? -8.184 8.872 10.471 1.00 90.06 127 ASN A O 1
ATOM 998 N N . PRO A 1 128 ? -9.013 8.220 12.455 1.00 86.19 128 PRO A N 1
ATOM 999 C CA . PRO A 1 128 ? -8.027 7.156 12.645 1.00 86.19 128 PRO A CA 1
ATOM 1000 C C . PRO A 1 128 ? -7.963 6.174 11.469 1.00 86.19 128 PRO A C 1
ATOM 1002 O O . PRO A 1 128 ? -6.871 5.729 11.123 1.00 86.19 128 PRO A O 1
ATOM 1005 N N . ASP A 1 129 ? -9.095 5.887 10.821 1.00 86.81 129 ASP A N 1
ATOM 1006 C CA . ASP A 1 129 ? -9.133 4.982 9.669 1.00 86.81 129 ASP A CA 1
ATOM 1007 C C . ASP A 1 129 ? -8.351 5.567 8.477 1.00 86.81 129 ASP A C 1
ATOM 1009 O O . ASP A 1 129 ? -7.532 4.880 7.868 1.00 86.81 129 ASP A O 1
ATOM 1013 N N . GLU A 1 130 ? -8.518 6.865 8.202 1.00 87.06 130 GLU A N 1
ATOM 1014 C CA . GLU A 1 130 ? -7.771 7.573 7.153 1.00 87.06 130 GLU A CA 1
ATOM 1015 C C . GLU A 1 130 ? -6.274 7.638 7.472 1.00 87.06 130 GLU A C 1
ATOM 1017 O O . GLU A 1 130 ? -5.442 7.430 6.590 1.00 87.06 130 GLU A O 1
ATOM 1022 N N . ALA A 1 131 ? -5.915 7.873 8.739 1.00 86.38 131 ALA A N 1
ATOM 1023 C CA . ALA A 1 131 ? -4.521 7.891 9.173 1.00 86.38 131 ALA A CA 1
ATOM 1024 C C . ALA A 1 131 ? -3.852 6.515 9.002 1.00 86.38 131 ALA A C 1
ATOM 1026 O O . ALA A 1 131 ? -2.695 6.432 8.583 1.00 86.38 131 ALA A O 1
ATOM 1027 N N . CYS A 1 132 ? -4.573 5.428 9.289 1.00 85.31 132 CYS A N 1
ATOM 1028 C CA . CYS A 1 132 ? -4.092 4.070 9.052 1.00 85.31 132 CYS A CA 1
ATOM 1029 C C . CYS A 1 132 ? -3.913 3.773 7.557 1.00 85.31 132 CYS A C 1
ATOM 1031 O O . CYS A 1 132 ? -2.894 3.194 7.176 1.00 85.31 132 CYS A O 1
ATOM 1033 N N . GLU A 1 133 ? -4.855 4.184 6.705 1.00 86.62 133 GLU A N 1
ATOM 1034 C CA . GLU A 1 133 ? -4.731 4.024 5.250 1.00 86.62 133 GLU A CA 1
ATOM 1035 C C . GLU A 1 133 ? -3.554 4.836 4.681 1.00 86.62 133 GLU A C 1
ATOM 1037 O O . GLU A 1 133 ? -2.789 4.331 3.854 1.00 86.62 133 GLU A O 1
ATOM 1042 N N . GLU A 1 134 ? -3.351 6.062 5.167 1.00 86.12 134 GLU A N 1
ATOM 1043 C CA . GLU A 1 134 ? -2.215 6.908 4.795 1.00 86.12 134 GLU A CA 1
ATOM 1044 C C . GLU A 1 134 ? -0.881 6.270 5.212 1.00 86.12 134 GLU A C 1
ATOM 1046 O O . GLU A 1 134 ? 0.037 6.163 4.395 1.00 86.12 134 GLU A O 1
ATOM 1051 N N . LEU A 1 135 ? -0.784 5.762 6.445 1.00 86.56 135 LEU A N 1
ATOM 1052 C CA . LEU A 1 135 ? 0.394 5.037 6.932 1.00 86.56 135 LEU A CA 1
ATOM 1053 C C . LEU A 1 135 ? 0.693 3.788 6.096 1.00 86.56 135 LEU A C 1
ATOM 1055 O O . LEU A 1 135 ? 1.851 3.549 5.745 1.00 86.56 135 LEU A O 1
ATOM 1059 N N . ALA A 1 136 ? -0.334 3.011 5.742 1.00 87.81 136 ALA A N 1
ATOM 1060 C CA . ALA A 1 136 ? -0.181 1.836 4.889 1.00 87.81 136 ALA A CA 1
ATOM 1061 C C . ALA A 1 136 ? 0.324 2.216 3.485 1.00 87.81 136 ALA A C 1
ATOM 1063 O O . ALA A 1 136 ? 1.214 1.555 2.946 1.00 87.81 136 ALA A O 1
ATOM 1064 N N . SER A 1 137 ? -0.186 3.312 2.914 1.00 87.44 137 SER A N 1
ATOM 1065 C CA . SER A 1 137 ? 0.281 3.868 1.636 1.00 87.44 137 SER A CA 1
ATOM 1066 C C . SER A 1 137 ? 1.749 4.312 1.699 1.00 87.44 137 SER A C 1
ATOM 1068 O O . SER A 1 137 ? 2.541 3.960 0.821 1.00 87.44 137 SER A O 1
ATOM 1070 N N . ILE A 1 138 ? 2.147 5.018 2.765 1.00 86.50 138 ILE A N 1
ATOM 1071 C CA . ILE A 1 138 ? 3.539 5.442 2.989 1.00 86.50 138 ILE A CA 1
ATOM 1072 C C . ILE A 1 138 ? 4.461 4.225 3.109 1.00 86.50 138 ILE A C 1
ATOM 1074 O O . ILE A 1 138 ? 5.521 4.191 2.480 1.00 86.50 138 ILE A O 1
ATOM 1078 N N . HIS A 1 139 ? 4.062 3.221 3.895 1.00 88.56 139 HIS A N 1
ATOM 1079 C CA . HIS A 1 139 ? 4.845 2.003 4.075 1.00 88.56 139 HIS A CA 1
ATOM 1080 C C . HIS A 1 139 ? 5.036 1.268 2.746 1.00 88.56 139 HIS A C 1
ATOM 1082 O O . HIS A 1 139 ? 6.170 0.994 2.363 1.00 88.56 139 HIS A O 1
ATOM 1088 N N . ARG A 1 140 ? 3.949 1.052 1.996 1.00 91.81 140 ARG A N 1
ATOM 1089 C CA . ARG A 1 140 ? 3.987 0.426 0.668 1.00 91.81 140 ARG A CA 1
ATOM 1090 C C . ARG A 1 140 ? 4.929 1.154 -0.287 1.00 91.81 140 ARG A C 1
ATOM 1092 O O . ARG A 1 140 ? 5.755 0.510 -0.930 1.00 91.81 140 ARG A O 1
ATOM 1099 N N . ARG A 1 141 ? 4.831 2.487 -0.360 1.00 90.19 141 ARG A N 1
ATOM 1100 C CA . ARG A 1 141 ? 5.706 3.309 -1.207 1.00 90.19 141 ARG A CA 1
ATOM 1101 C C . ARG A 1 141 ? 7.173 3.103 -0.844 1.00 90.19 141 ARG A C 1
ATOM 1103 O O . ARG A 1 141 ? 7.983 2.844 -1.727 1.00 90.19 141 ARG A O 1
ATOM 1110 N N . ARG A 1 142 ? 7.503 3.155 0.451 1.00 88.56 142 ARG A N 1
ATOM 1111 C CA . ARG A 1 142 ? 8.868 2.930 0.943 1.00 88.56 142 ARG A CA 1
ATOM 1112 C C . ARG A 1 142 ? 9.375 1.533 0.581 1.00 88.56 142 ARG A C 1
ATOM 1114 O O . ARG A 1 142 ? 10.506 1.411 0.129 1.00 88.56 142 ARG A O 1
ATOM 1121 N N . THR A 1 143 ? 8.556 0.495 0.738 1.00 91.44 143 THR A N 1
ATOM 1122 C CA . THR A 1 143 ? 8.934 -0.879 0.372 1.00 91.44 143 THR A CA 1
ATOM 1123 C C . THR A 1 143 ? 9.241 -1.008 -1.119 1.00 91.44 143 THR A C 1
ATOM 1125 O O . THR A 1 143 ? 10.234 -1.633 -1.482 1.00 91.44 143 THR A O 1
ATOM 1128 N N . LEU A 1 144 ? 8.428 -0.398 -1.987 1.00 92.44 144 LEU A N 1
ATOM 1129 C CA . LEU A 1 144 ? 8.666 -0.408 -3.434 1.00 92.44 144 LEU A CA 1
ATOM 1130 C C . LEU A 1 144 ? 9.952 0.317 -3.807 1.00 92.44 144 LEU A C 1
ATOM 1132 O O . LEU A 1 144 ? 10.747 -0.213 -4.575 1.00 92.44 144 LEU A O 1
ATOM 1136 N N . MET A 1 145 ? 10.175 1.493 -3.226 1.00 89.56 145 MET A N 1
ATOM 1137 C CA . MET A 1 145 ? 11.396 2.258 -3.451 1.00 89.56 145 MET A CA 1
ATOM 1138 C C . MET A 1 145 ? 12.643 1.491 -3.010 1.00 89.56 145 MET A C 1
ATOM 1140 O O . MET A 1 145 ? 13.600 1.382 -3.770 1.00 89.56 145 MET A O 1
ATOM 1144 N N . GLN A 1 146 ? 12.605 0.874 -1.827 1.00 90.31 146 GLN A N 1
ATOM 1145 C CA . GLN A 1 146 ? 13.695 0.028 -1.338 1.00 90.31 146 GLN A CA 1
ATOM 1146 C C . GLN A 1 146 ? 13.959 -1.165 -2.261 1.00 90.31 146 GLN A C 1
ATOM 1148 O O . GLN A 1 146 ? 15.113 -1.488 -2.523 1.00 90.31 146 GLN A O 1
ATOM 1153 N N . ALA A 1 147 ? 12.908 -1.801 -2.784 1.00 92.06 147 ALA A N 1
ATOM 1154 C CA . ALA A 1 147 ? 13.038 -2.923 -3.712 1.00 92.06 147 ALA A CA 1
ATOM 1155 C C . ALA A 1 147 ? 13.599 -2.515 -5.086 1.00 92.06 147 ALA A C 1
ATOM 1157 O O . ALA A 1 147 ? 14.122 -3.360 -5.809 1.00 92.06 147 ALA A O 1
ATOM 1158 N N . GLN A 1 148 ? 13.475 -1.240 -5.455 1.00 91.69 148 GLN A N 1
ATOM 1159 C CA . GLN A 1 148 ? 13.931 -0.702 -6.738 1.00 91.69 148 GLN A CA 1
ATOM 1160 C C . GLN A 1 148 ? 15.273 0.019 -6.660 1.00 91.69 148 GLN A C 1
ATOM 1162 O O . GLN A 1 148 ? 15.818 0.408 -7.693 1.00 91.69 148 GLN A O 1
ATOM 1167 N N . HIS A 1 149 ? 15.822 0.181 -5.460 1.00 90.31 149 HIS A N 1
ATOM 1168 C CA . HIS A 1 149 ? 17.111 0.817 -5.268 1.00 90.31 149 HIS A CA 1
ATOM 1169 C C . HIS A 1 149 ? 18.216 0.025 -5.989 1.00 90.31 149 HIS A C 1
ATOM 1171 O O . HIS A 1 149 ? 18.445 -1.150 -5.700 1.00 90.31 149 HIS A O 1
ATOM 1177 N N . GLY A 1 150 ? 18.911 0.676 -6.925 1.00 89.31 150 GLY A N 1
ATOM 1178 C CA . GLY A 1 150 ? 19.964 0.055 -7.738 1.00 89.31 150 GLY A CA 1
ATOM 1179 C C . GLY A 1 150 ? 19.460 -0.806 -8.901 1.00 89.31 150 GLY A C 1
ATOM 1180 O O . GLY A 1 150 ? 20.263 -1.478 -9.543 1.00 89.31 150 GLY A O 1
ATOM 1181 N N . VAL A 1 151 ? 18.154 -0.804 -9.185 1.00 94.19 151 VAL A N 1
ATOM 1182 C CA . VAL A 1 151 ? 17.598 -1.450 -10.378 1.00 94.19 151 VAL A CA 1
ATOM 1183 C C . VAL A 1 151 ? 17.733 -0.508 -11.569 1.00 94.19 151 VAL A C 1
ATOM 1185 O O . VAL A 1 151 ? 17.298 0.643 -11.516 1.00 94.19 151 VAL A O 1
ATOM 1188 N N . ASP A 1 152 ? 18.279 -1.015 -12.673 1.00 95.19 152 ASP A N 1
ATOM 1189 C CA . ASP A 1 152 ? 18.419 -0.245 -13.906 1.00 95.19 152 ASP A CA 1
ATOM 1190 C C . ASP A 1 152 ? 17.080 0.323 -14.388 1.00 95.19 152 ASP A C 1
ATOM 1192 O O . ASP A 1 152 ? 16.026 -0.323 -14.334 1.00 95.19 152 ASP A O 1
ATOM 1196 N N . ARG A 1 153 ? 17.126 1.530 -14.957 1.00 93.25 153 ARG A N 1
ATOM 1197 C CA . ARG A 1 153 ? 15.943 2.226 -15.483 1.00 93.25 153 ARG A CA 1
ATOM 1198 C C . ARG A 1 153 ? 15.154 1.391 -16.497 1.00 93.25 153 ARG A C 1
ATOM 1200 O O . ARG A 1 153 ? 13.925 1.432 -16.497 1.00 93.25 153 ARG A O 1
ATOM 1207 N N . SER A 1 154 ? 15.836 0.616 -17.341 1.00 95.75 154 SER A N 1
ATOM 1208 C CA . SER A 1 154 ? 15.196 -0.285 -18.311 1.00 95.75 154 SER A CA 1
ATOM 1209 C C . SER A 1 154 ? 14.391 -1.394 -17.624 1.00 95.75 154 SER A C 1
ATOM 1211 O O . SER A 1 154 ? 13.253 -1.659 -18.014 1.00 95.75 154 SER A O 1
ATOM 1213 N N . ALA A 1 155 ? 14.941 -1.994 -16.566 1.00 95.69 155 ALA A N 1
ATOM 1214 C CA . ALA A 1 155 ? 14.275 -3.020 -15.773 1.00 95.69 155 ALA A CA 1
ATOM 1215 C C . ALA A 1 155 ? 13.091 -2.445 -14.978 1.00 95.69 155 ALA A C 1
ATOM 1217 O O . ALA A 1 155 ? 12.020 -3.055 -14.955 1.00 95.69 155 ALA A O 1
ATOM 1218 N N . ARG A 1 156 ? 13.229 -1.237 -14.409 1.00 95.25 156 ARG A N 1
ATOM 1219 C CA . ARG A 1 156 ? 12.110 -0.523 -13.763 1.00 95.25 156 ARG A CA 1
ATOM 1220 C C . ARG A 1 156 ? 10.970 -0.243 -14.738 1.00 95.25 156 ARG A C 1
ATOM 1222 O O . ARG A 1 156 ? 9.809 -0.485 -14.411 1.00 95.25 156 ARG A O 1
ATOM 1229 N N . LEU A 1 157 ? 11.291 0.207 -15.952 1.00 95.94 157 LEU A N 1
ATOM 1230 C CA . LEU A 1 157 ? 10.295 0.456 -16.992 1.00 95.94 157 LEU A CA 1
ATOM 1231 C C . LEU A 1 157 ? 9.564 -0.830 -17.400 1.00 95.94 157 LEU A C 1
ATOM 1233 O O . LEU A 1 157 ? 8.338 -0.821 -17.506 1.00 95.94 157 LEU A O 1
ATOM 1237 N N . ALA A 1 1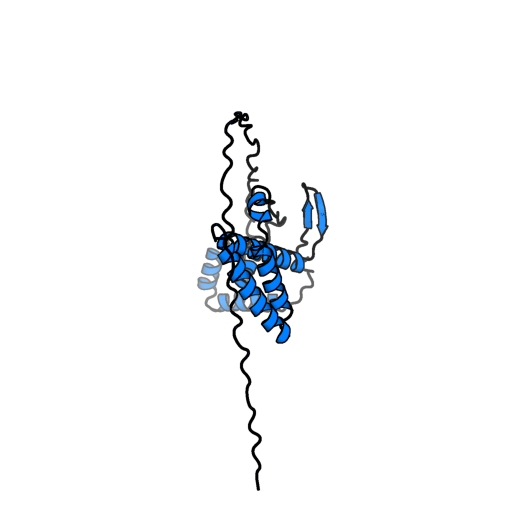58 ? 10.292 -1.933 -17.593 1.00 97.00 158 ALA A N 1
ATOM 1238 C CA . ALA A 1 158 ? 9.690 -3.231 -17.896 1.00 97.00 158 ALA A CA 1
ATOM 1239 C C . ALA A 1 158 ? 8.721 -3.670 -16.783 1.00 97.00 158 ALA A C 1
ATOM 1241 O O . ALA A 1 158 ? 7.562 -3.985 -17.055 1.00 97.00 158 ALA A O 1
ATOM 1242 N N . TRP A 1 159 ? 9.149 -3.576 -15.521 1.00 96.19 159 TRP A N 1
ATOM 1243 C CA . TRP A 1 159 ? 8.306 -3.881 -14.364 1.00 96.19 159 TRP A CA 1
ATOM 1244 C C . TRP A 1 159 ? 7.050 -2.997 -14.291 1.00 96.19 159 TRP A C 1
ATOM 1246 O O . TRP A 1 159 ? 5.951 -3.482 -14.003 1.00 96.19 159 TRP A O 1
ATOM 1256 N N . ALA A 1 160 ? 7.183 -1.700 -14.578 1.00 96.56 160 ALA A N 1
ATOM 1257 C CA . ALA A 1 160 ? 6.065 -0.762 -14.573 1.00 96.56 160 ALA A CA 1
ATOM 1258 C C . ALA A 1 160 ? 5.029 -1.102 -15.661 1.00 96.56 160 ALA A C 1
ATOM 1260 O O . ALA A 1 160 ? 3.823 -1.052 -15.410 1.00 96.56 160 ALA A O 1
ATOM 1261 N N . LEU A 1 161 ? 5.478 -1.505 -16.854 1.00 97.44 161 LEU A N 1
ATOM 1262 C CA . LEU A 1 161 ? 4.594 -1.930 -17.944 1.00 97.44 161 LEU A CA 1
ATOM 1263 C C . LEU A 1 161 ? 3.823 -3.214 -17.607 1.00 97.44 161 LEU A C 1
ATOM 1265 O O . LEU A 1 161 ? 2.613 -3.286 -17.860 1.00 97.44 161 LEU A O 1
ATOM 1269 N N . ASP A 1 162 ? 4.480 -4.191 -16.986 1.00 97.88 162 ASP A N 1
ATOM 1270 C CA . ASP A 1 162 ? 3.830 -5.420 -16.520 1.00 97.88 162 ASP A CA 1
ATOM 1271 C C . ASP A 1 162 ? 2.801 -5.118 -15.423 1.00 97.88 162 ASP A C 1
ATOM 1273 O O . ASP A 1 162 ? 1.651 -5.571 -15.473 1.00 97.88 162 ASP A O 1
ATOM 1277 N N . THR A 1 163 ? 3.177 -4.264 -14.468 1.00 97.38 163 THR A N 1
ATOM 1278 C CA . THR A 1 163 ? 2.308 -3.822 -13.369 1.00 97.38 163 THR A CA 1
ATOM 1279 C C . THR A 1 163 ? 1.078 -3.079 -13.891 1.00 97.38 163 THR A C 1
ATOM 1281 O O . THR A 1 163 ? -0.047 -3.377 -13.479 1.00 97.38 163 THR A O 1
ATOM 1284 N N . LYS A 1 164 ? 1.251 -2.180 -14.868 1.00 98.31 164 LYS A N 1
ATOM 1285 C CA . LYS A 1 164 ? 0.152 -1.501 -15.569 1.00 98.31 164 LYS A CA 1
ATOM 1286 C C . LYS A 1 164 ? -0.766 -2.496 -16.279 1.00 98.31 164 LYS A C 1
ATOM 1288 O O . LYS A 1 164 ? -1.987 -2.355 -16.221 1.00 98.31 164 LYS A O 1
ATOM 1293 N N . SER A 1 165 ? -0.207 -3.502 -16.946 1.00 98.19 165 SER A N 1
ATOM 1294 C CA . SER A 1 165 ? -0.994 -4.517 -17.657 1.00 98.19 165 SER A CA 1
ATOM 1295 C C . SER A 1 165 ? -1.863 -5.328 -16.692 1.00 98.19 165 SER A C 1
ATOM 1297 O O . SER A 1 165 ? -3.048 -5.548 -16.956 1.00 98.19 165 SER A O 1
ATOM 1299 N N . ARG A 1 166 ? -1.320 -5.680 -15.521 1.00 98.44 166 ARG A N 1
ATOM 1300 C CA . ARG A 1 166 ? -2.074 -6.316 -14.433 1.00 98.44 166 ARG A CA 1
ATOM 1301 C C . ARG A 1 166 ? -3.146 -5.391 -13.850 1.00 98.44 166 ARG A C 1
ATOM 1303 O O . ARG A 1 166 ? -4.269 -5.839 -13.630 1.00 98.44 166 ARG A O 1
ATOM 1310 N N . ALA A 1 167 ? -2.840 -4.107 -13.657 1.00 98.12 167 ALA A N 1
ATOM 1311 C CA . ALA A 1 167 ? -3.811 -3.108 -13.206 1.00 98.12 167 ALA A CA 1
ATOM 1312 C C . ALA A 1 167 ? -4.989 -2.976 -14.188 1.00 98.12 167 ALA A C 1
ATOM 1314 O O . ALA A 1 167 ? -6.146 -3.015 -13.773 1.00 98.12 167 ALA A O 1
ATOM 1315 N N . ASN A 1 168 ? -4.709 -2.930 -15.496 1.00 98.38 168 ASN A N 1
ATOM 1316 C CA . ASN A 1 168 ? -5.730 -2.908 -16.547 1.00 98.38 168 ASN A CA 1
ATOM 1317 C C . ASN A 1 168 ? -6.617 -4.165 -16.527 1.00 98.38 168 ASN A C 1
ATOM 1319 O O . ASN A 1 168 ? -7.795 -4.094 -16.878 1.00 98.38 168 ASN A O 1
ATOM 1323 N N . GLN A 1 169 ? -6.060 -5.329 -16.178 1.00 98.38 169 GLN A N 1
ATOM 1324 C CA . GLN A 1 169 ? -6.846 -6.554 -16.024 1.00 98.38 169 GLN A CA 1
ATOM 1325 C C . GLN A 1 169 ? -7.783 -6.451 -14.817 1.00 98.38 169 GLN A C 1
ATOM 1327 O O . GLN A 1 169 ? -8.989 -6.595 -14.983 1.00 98.38 169 GLN A O 1
ATOM 1332 N N . LEU A 1 170 ? -7.260 -6.087 -13.641 1.00 98.38 170 LEU A N 1
ATOM 1333 C CA . LEU A 1 170 ? -8.070 -5.913 -12.429 1.00 98.38 170 LEU A CA 1
ATOM 1334 C C . LEU A 1 170 ? -9.181 -4.874 -12.610 1.00 98.38 170 LEU A C 1
ATOM 1336 O O . LEU A 1 170 ? -10.289 -5.063 -12.114 1.00 98.38 170 LEU A O 1
ATOM 1340 N N . TYR A 1 171 ? -8.903 -3.797 -13.346 1.00 98.25 171 TYR A N 1
ATOM 1341 C CA . TYR A 1 171 ? -9.899 -2.782 -13.668 1.00 98.25 171 TYR A CA 1
ATOM 1342 C C . TYR A 1 171 ? -11.047 -3.360 -14.507 1.00 98.25 171 TYR A C 1
ATOM 1344 O O . TYR A 1 171 ? -12.214 -3.146 -14.180 1.00 98.25 171 TYR A O 1
ATOM 1352 N N . ARG A 1 172 ? -10.725 -4.137 -15.552 1.00 98.44 172 ARG A N 1
ATOM 1353 C CA . ARG A 1 172 ? -11.722 -4.824 -16.392 1.00 98.44 172 ARG A CA 1
ATOM 1354 C C . ARG A 1 172 ? -12.541 -5.850 -15.607 1.00 98.44 172 ARG A C 1
ATOM 1356 O O . ARG A 1 172 ? -13.728 -5.995 -15.874 1.00 98.44 172 ARG A O 1
ATOM 1363 N N . ASP A 1 173 ? -11.935 -6.485 -14.608 1.00 98.44 173 ASP A N 1
ATOM 1364 C CA . ASP A 1 173 ? -12.595 -7.447 -13.718 1.00 98.44 173 ASP A CA 1
ATOM 1365 C C . ASP A 1 173 ? -13.455 -6.770 -12.622 1.00 98.44 173 ASP A C 1
ATOM 1367 O O . ASP A 1 173 ? -14.015 -7.447 -11.761 1.00 98.44 173 ASP A O 1
ATOM 1371 N N . GLY A 1 174 ? -13.547 -5.433 -12.603 1.00 97.50 174 GLY A N 1
ATOM 1372 C CA . GLY A 1 174 ? -14.313 -4.669 -11.610 1.00 97.50 174 GLY A CA 1
ATOM 1373 C C . GLY A 1 174 ? -13.614 -4.497 -10.254 1.00 97.50 174 GLY A C 1
ATOM 1374 O O . GLY A 1 174 ? -14.182 -3.915 -9.329 1.00 97.50 174 GLY A O 1
ATOM 1375 N N . ARG A 1 175 ? -12.359 -4.941 -10.115 1.00 98.31 175 ARG A N 1
ATOM 1376 C CA . ARG A 1 175 ? -11.548 -4.819 -8.889 1.00 98.31 175 ARG A CA 1
ATOM 1377 C C . ARG A 1 175 ? -10.853 -3.457 -8.828 1.00 98.31 175 ARG A C 1
ATOM 1379 O O . ARG A 1 175 ? -9.626 -3.353 -8.819 1.00 98.31 175 ARG A O 1
ATOM 1386 N N . ILE A 1 176 ? -11.656 -2.393 -8.778 1.00 97.69 176 ILE A N 1
ATOM 1387 C CA . ILE A 1 176 ? -11.193 -1.005 -8.955 1.00 97.69 176 ILE A CA 1
ATOM 1388 C C . ILE A 1 176 ? -10.164 -0.583 -7.898 1.00 97.69 176 ILE A C 1
ATOM 1390 O O . ILE A 1 176 ? -9.137 -0.006 -8.251 1.00 97.69 176 ILE A O 1
ATOM 1394 N N . ARG A 1 177 ? -10.395 -0.898 -6.615 1.00 94.88 177 ARG A N 1
ATOM 1395 C CA . ARG A 1 177 ? -9.494 -0.487 -5.520 1.00 94.88 177 ARG A CA 1
ATOM 1396 C C . ARG A 1 177 ? -8.095 -1.089 -5.670 1.00 94.88 177 ARG A C 1
ATOM 1398 O O . ARG A 1 177 ? -7.098 -0.415 -5.442 1.00 94.88 177 ARG A O 1
ATOM 1405 N N . GLU A 1 178 ? -8.006 -2.340 -6.104 1.00 96.50 178 GLU A N 1
ATOM 1406 C CA . GLU A 1 178 ? -6.718 -3.001 -6.326 1.00 96.50 178 GLU A CA 1
ATOM 1407 C C . GLU A 1 178 ? -6.015 -2.501 -7.587 1.00 96.50 178 GLU A C 1
ATOM 1409 O O . GLU A 1 178 ? -4.799 -2.313 -7.579 1.00 96.50 178 GLU A O 1
ATOM 1414 N N . ALA A 1 179 ? -6.775 -2.233 -8.653 1.00 98.06 179 ALA A N 1
ATOM 1415 C CA . ALA A 1 179 ? -6.237 -1.618 -9.860 1.00 98.06 179 ALA A CA 1
ATOM 1416 C C . ALA A 1 179 ? -5.616 -0.245 -9.555 1.00 98.06 179 ALA A C 1
ATOM 1418 O O . ALA A 1 179 ? -4.491 0.022 -9.972 1.00 98.06 179 ALA A O 1
ATOM 1419 N N . GLN A 1 180 ? -6.303 0.593 -8.769 1.00 96.81 180 GLN A N 1
ATOM 1420 C CA . GLN A 1 180 ? -5.788 1.891 -8.316 1.00 96.81 180 GLN A CA 1
ATOM 1421 C C . GLN A 1 180 ? -4.457 1.753 -7.577 1.00 96.81 180 GLN A C 1
ATOM 1423 O O . GLN A 1 180 ? -3.512 2.477 -7.881 1.00 96.81 180 GLN A O 1
ATOM 1428 N N . LEU A 1 181 ? -4.360 0.795 -6.654 1.00 95.31 181 LEU A N 1
ATOM 1429 C CA . LEU A 1 181 ? -3.129 0.538 -5.915 1.00 95.31 181 LEU A CA 1
ATOM 1430 C C . LEU A 1 181 ? -1.963 0.151 -6.843 1.00 95.31 181 LEU A C 1
ATOM 1432 O O . LEU A 1 181 ? -0.868 0.679 -6.685 1.00 95.31 181 LEU A O 1
ATOM 1436 N N . LEU A 1 182 ? -2.190 -0.701 -7.849 1.00 97.31 182 LEU A N 1
ATOM 1437 C CA . LEU A 1 182 ? -1.145 -1.047 -8.824 1.00 97.31 182 LEU A CA 1
ATOM 1438 C C . LEU A 1 182 ? -0.764 0.122 -9.742 1.00 97.31 182 LEU A C 1
ATOM 1440 O O . LEU A 1 182 ? 0.398 0.238 -10.127 1.00 97.31 182 LEU A O 1
ATOM 1444 N N . TYR A 1 183 ? -1.701 1.008 -10.090 1.00 97.88 183 TYR A N 1
ATOM 1445 C CA . TYR A 1 183 ? -1.351 2.223 -10.830 1.00 97.88 183 TYR A CA 1
ATOM 1446 C C 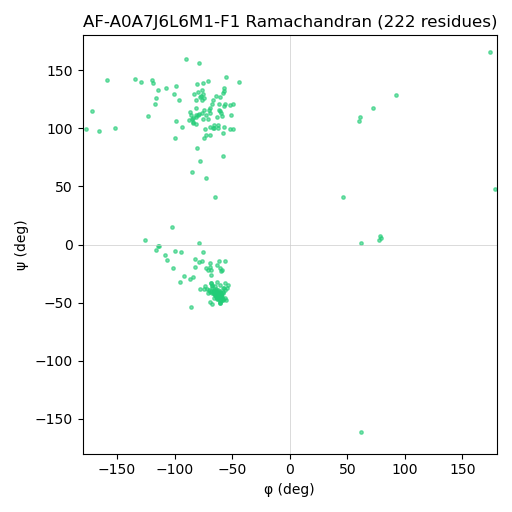. TYR A 1 183 ? -0.481 3.167 -9.996 1.00 97.88 183 TYR A C 1
ATOM 1448 O O . TYR A 1 183 ? 0.476 3.725 -10.526 1.00 97.88 183 TYR A O 1
ATOM 1456 N N . VAL A 1 184 ? -0.768 3.320 -8.699 1.00 95.56 184 VAL A N 1
ATOM 1457 C CA . VAL A 1 184 ? 0.076 4.110 -7.787 1.00 95.56 184 VAL A CA 1
ATOM 1458 C C . VAL A 1 184 ? 1.479 3.512 -7.692 1.00 95.56 184 VAL A C 1
ATOM 1460 O O . VAL A 1 184 ? 2.459 4.254 -7.764 1.00 95.56 184 VAL A O 1
ATOM 1463 N N . ASP A 1 185 ? 1.592 2.187 -7.603 1.00 95.75 185 ASP A N 1
ATOM 1464 C CA . ASP A 1 185 ? 2.886 1.501 -7.593 1.00 95.75 185 ASP A CA 1
ATOM 1465 C C . ASP A 1 185 ? 3.659 1.718 -8.898 1.00 95.75 185 ASP A C 1
ATOM 1467 O O . ASP A 1 185 ? 4.853 2.006 -8.876 1.00 95.75 185 ASP A O 1
ATOM 1471 N N . CYS A 1 186 ? 2.968 1.637 -10.039 1.00 96.44 186 CYS A N 1
ATOM 1472 C CA . CYS A 1 186 ? 3.542 1.899 -11.356 1.00 96.44 186 CYS A CA 1
ATOM 1473 C C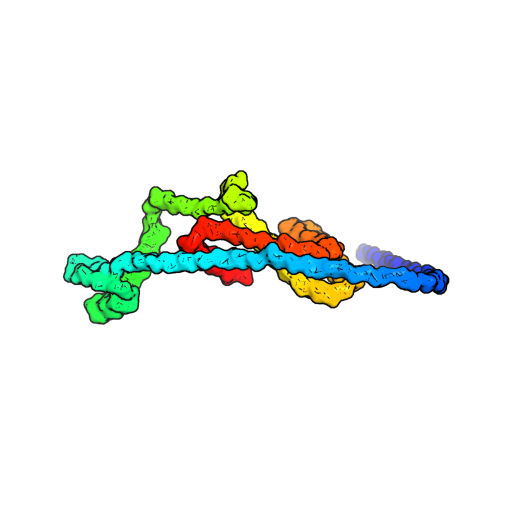 . CYS A 1 186 ? 4.090 3.328 -11.466 1.00 96.44 186 CYS A C 1
ATOM 1475 O O . CYS A 1 186 ? 5.174 3.521 -12.007 1.00 96.44 186 CYS A O 1
ATOM 1477 N N . LEU A 1 187 ? 3.352 4.327 -10.977 1.00 94.88 187 LEU A N 1
ATOM 1478 C CA . LEU A 1 187 ? 3.799 5.721 -11.005 1.00 94.88 187 LEU A CA 1
ATOM 1479 C C . LEU A 1 187 ? 4.963 5.955 -10.043 1.00 94.88 187 LEU A C 1
ATOM 1481 O O . LEU A 1 187 ? 5.924 6.615 -10.415 1.00 94.88 187 LEU A O 1
ATOM 1485 N N . THR A 1 188 ? 4.903 5.365 -8.846 1.00 92.88 188 THR A N 1
ATOM 1486 C CA . THR A 1 188 ? 5.994 5.418 -7.860 1.00 92.88 188 THR A CA 1
ATOM 1487 C C . THR A 1 188 ? 7.285 4.857 -8.448 1.00 92.88 188 THR A C 1
ATOM 1489 O O . THR A 1 188 ? 8.349 5.428 -8.252 1.00 92.88 188 THR A O 1
ATOM 1492 N N . ALA A 1 189 ? 7.186 3.762 -9.203 1.00 92.62 189 ALA A N 1
ATOM 1493 C CA . ALA A 1 189 ? 8.340 3.102 -9.794 1.00 92.62 189 ALA A CA 1
ATOM 1494 C C . ALA A 1 189 ? 9.040 3.891 -10.903 1.00 92.62 189 ALA A C 1
ATOM 1496 O O . ALA A 1 189 ? 10.216 3.667 -11.180 1.00 92.62 189 ALA A O 1
ATOM 1497 N N . LEU A 1 190 ? 8.295 4.769 -11.574 1.00 93.62 190 LEU A N 1
ATOM 1498 C CA . LEU A 1 190 ? 8.789 5.599 -12.671 1.00 93.62 190 LEU A CA 1
ATOM 1499 C C . LEU A 1 190 ? 9.236 6.986 -12.201 1.00 93.62 190 LEU A C 1
ATOM 1501 O O . LEU A 1 190 ? 9.746 7.764 -13.008 1.00 93.62 190 LEU A O 1
ATOM 1505 N N . ASP A 1 191 ? 9.018 7.319 -10.930 1.00 91.19 191 ASP A N 1
ATOM 1506 C CA . ASP A 1 191 ? 9.377 8.616 -10.381 1.00 91.19 191 ASP A CA 1
ATOM 1507 C C . ASP A 1 191 ? 10.875 8.660 -10.036 1.00 91.19 191 ASP A C 1
ATOM 1509 O O . ASP A 1 191 ? 11.295 8.474 -8.894 1.00 91.19 191 ASP A O 1
ATOM 1513 N N . ASP A 1 192 ? 11.694 8.938 -11.053 1.00 76.06 192 ASP A N 1
ATOM 1514 C CA . ASP A 1 192 ? 13.146 9.130 -10.919 1.00 76.06 192 ASP A CA 1
ATOM 1515 C C . ASP A 1 192 ? 13.487 10.338 -10.005 1.00 76.06 192 ASP A C 1
ATOM 1517 O O . ASP A 1 192 ? 14.619 10.482 -9.543 1.00 76.06 192 ASP A O 1
ATOM 1521 N N . SER A 1 193 ? 12.520 11.218 -9.699 1.00 65.81 193 SER A N 1
ATOM 1522 C CA . SER A 1 193 ? 12.753 12.412 -8.875 1.00 65.81 193 SER A CA 1
ATOM 1523 C C . SER A 1 193 ? 12.882 12.120 -7.374 1.00 65.81 193 SER A C 1
ATOM 1525 O O . SER A 1 193 ? 13.361 12.974 -6.617 1.00 65.81 193 SER A O 1
ATOM 1527 N N . VAL A 1 194 ? 12.486 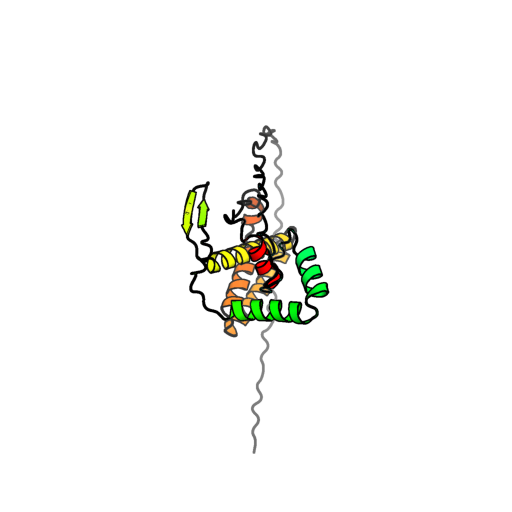10.921 -6.928 1.00 58.78 194 VAL A N 1
ATOM 1528 C CA . VAL A 1 194 ? 12.496 10.564 -5.503 1.00 58.78 194 VAL A CA 1
ATOM 1529 C C . VAL A 1 194 ? 13.870 10.076 -5.032 1.00 58.78 194 VAL A C 1
ATOM 1531 O O . VAL A 1 194 ? 14.228 10.349 -3.886 1.00 58.78 194 VAL A O 1
ATOM 1534 N N . GLU A 1 195 ? 14.693 9.489 -5.912 1.00 57.62 195 GLU A N 1
ATOM 1535 C CA . GLU A 1 195 ? 16.076 9.080 -5.583 1.00 57.62 195 GLU A CA 1
ATOM 1536 C C . GLU A 1 195 ? 16.918 10.253 -5.046 1.00 57.62 195 GLU A C 1
ATOM 1538 O O . GLU A 1 195 ? 17.741 10.087 -4.149 1.00 57.62 195 GLU A O 1
ATOM 1543 N N . MET A 1 196 ? 16.659 11.476 -5.523 1.00 52.19 196 MET A N 1
ATOM 1544 C CA . MET A 1 196 ? 17.360 12.691 -5.084 1.00 52.19 196 MET A CA 1
ATOM 1545 C C . MET A 1 196 ? 16.807 13.292 -3.776 1.00 52.19 196 MET A C 1
ATOM 1547 O O . MET A 1 196 ? 17.495 14.077 -3.123 1.00 52.19 196 MET A O 1
ATOM 1551 N N . LYS A 1 197 ? 15.571 12.961 -3.368 1.00 55.34 197 LYS A N 1
ATOM 1552 C CA . LYS A 1 197 ? 14.873 13.614 -2.237 1.00 55.34 197 LYS A CA 1
ATOM 1553 C C . LYS A 1 197 ? 14.737 12.765 -0.974 1.00 55.34 197 LYS A C 1
ATOM 1555 O O . LYS A 1 197 ? 14.367 13.317 0.065 1.00 55.34 197 LYS A O 1
ATOM 1560 N N . GLU A 1 198 ? 15.074 11.475 -1.001 1.00 53.59 198 GLU A N 1
ATOM 1561 C CA . GLU A 1 198 ? 14.997 10.603 0.186 1.00 53.59 198 GLU A CA 1
ATOM 1562 C C . GLU A 1 198 ? 15.850 11.084 1.373 1.00 53.59 198 GLU A C 1
ATOM 1564 O O . GLU A 1 198 ? 15.503 10.802 2.520 1.00 53.59 198 GLU A O 1
ATOM 1569 N N . ARG A 1 199 ? 16.879 11.913 1.142 1.00 52.69 199 ARG A N 1
ATOM 1570 C CA . ARG A 1 199 ? 17.652 12.548 2.227 1.00 52.69 199 ARG A CA 1
ATOM 1571 C C . ARG A 1 199 ? 16.828 13.506 3.104 1.00 52.69 199 ARG A C 1
ATOM 1573 O O . ARG A 1 199 ? 17.250 13.796 4.215 1.00 52.69 199 ARG A O 1
ATOM 1580 N N . ASN A 1 200 ? 15.653 13.960 2.652 1.00 49.97 200 ASN A N 1
ATOM 1581 C CA . ASN A 1 200 ? 14.868 15.005 3.325 1.00 49.97 200 ASN A CA 1
ATOM 1582 C C . ASN A 1 200 ? 13.490 14.558 3.859 1.00 49.97 200 ASN A C 1
ATOM 1584 O O . ASN A 1 200 ? 12.813 15.350 4.511 1.00 49.97 200 ASN A O 1
ATOM 1588 N N . LEU A 1 201 ? 13.046 13.317 3.613 1.00 52.72 201 LEU A N 1
ATOM 1589 C CA . LEU A 1 201 ? 11.679 12.856 3.938 1.00 52.72 201 LEU A CA 1
ATOM 1590 C C . LEU A 1 201 ? 11.571 11.995 5.207 1.00 52.72 201 LEU A C 1
ATOM 1592 O O . LEU A 1 201 ? 10.535 11.378 5.46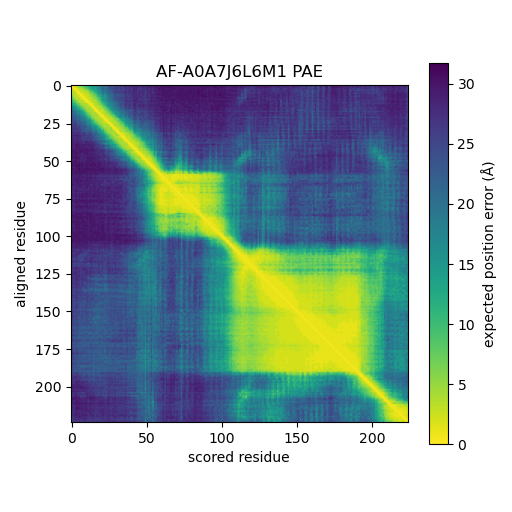0 1.00 52.72 201 LEU A O 1
ATOM 1596 N N . ALA A 1 202 ? 12.596 11.986 6.058 1.00 51.12 202 ALA A N 1
ATOM 1597 C CA . ALA A 1 202 ? 12.486 11.461 7.417 1.00 51.12 202 ALA A CA 1
ATOM 1598 C C . ALA A 1 202 ? 11.673 12.422 8.308 1.00 51.12 202 ALA A C 1
ATOM 1600 O O . ALA A 1 202 ? 12.166 12.913 9.316 1.00 51.12 202 ALA A O 1
ATOM 1601 N N . THR A 1 203 ? 10.430 12.739 7.937 1.00 51.12 203 THR A N 1
ATOM 1602 C CA . THR A 1 203 ? 9.510 13.443 8.834 1.00 51.12 203 THR A CA 1
ATOM 1603 C C . THR A 1 203 ? 8.858 12.390 9.732 1.00 51.12 203 THR A C 1
ATOM 1605 O O . THR A 1 203 ? 8.085 11.565 9.236 1.00 51.12 203 THR A O 1
ATOM 1608 N N . PRO A 1 204 ? 9.190 12.328 11.034 1.00 51.25 204 PRO A N 1
ATOM 1609 C CA . PRO A 1 204 ? 8.579 11.357 11.927 1.00 51.25 204 PRO A CA 1
ATOM 1610 C C . PRO A 1 204 ? 7.095 11.694 12.099 1.00 51.25 204 PRO A C 1
ATOM 1612 O O . PRO A 1 204 ? 6.738 12.772 12.570 1.00 51.25 204 PRO A O 1
ATOM 1615 N N . LEU A 1 205 ? 6.222 10.754 11.739 1.00 50.66 205 LEU A N 1
ATOM 1616 C CA . LEU A 1 205 ? 4.828 10.773 12.171 1.00 50.66 205 LEU A CA 1
ATOM 1617 C C . LEU A 1 205 ? 4.805 10.483 13.675 1.00 50.66 205 LEU A C 1
ATOM 1619 O O . LEU A 1 205 ? 4.978 9.346 14.110 1.00 50.66 205 LEU A O 1
ATOM 1623 N N . VAL A 1 206 ? 4.654 11.538 14.476 1.00 53.84 206 VAL A N 1
ATOM 1624 C CA . VAL A 1 206 ? 4.565 11.431 15.934 1.00 53.84 206 VAL A CA 1
ATOM 1625 C C . VAL A 1 206 ? 3.122 11.109 16.313 1.00 53.84 206 VAL A C 1
ATOM 1627 O O . VAL A 1 206 ? 2.248 11.972 16.261 1.00 53.84 206 VAL A O 1
ATOM 1630 N N . ILE A 1 207 ? 2.863 9.859 16.702 1.00 51.09 207 ILE A N 1
ATOM 1631 C CA . ILE A 1 207 ? 1.573 9.454 17.269 1.00 51.09 207 ILE A CA 1
ATOM 1632 C C . ILE A 1 207 ? 1.569 9.835 18.755 1.00 51.09 207 ILE A C 1
ATOM 1634 O O . ILE A 1 207 ? 2.190 9.172 19.586 1.00 51.09 207 ILE A O 1
ATOM 1638 N N . PHE A 1 208 ? 0.861 10.912 19.099 1.00 47.41 208 PHE A N 1
ATOM 1639 C CA . PHE A 1 208 ? 0.663 11.358 20.480 1.00 47.41 208 PHE A CA 1
ATOM 1640 C C . PHE A 1 208 ? -0.397 10.499 21.186 1.00 47.41 208 PHE A C 1
ATOM 1642 O O . PHE A 1 208 ? -1.512 10.951 21.412 1.00 47.41 208 PHE A O 1
ATOM 1649 N N . ASN A 1 209 ? -0.075 9.245 21.517 1.00 46.97 209 ASN A N 1
ATOM 1650 C CA . ASN A 1 209 ? -0.702 8.564 22.656 1.00 46.97 209 ASN A CA 1
ATOM 1651 C C . ASN A 1 209 ? 0.061 7.288 23.042 1.00 46.97 209 ASN A C 1
ATOM 1653 O O . ASN A 1 209 ? -0.148 6.211 22.480 1.00 46.97 209 ASN A O 1
ATOM 1657 N N . ALA A 1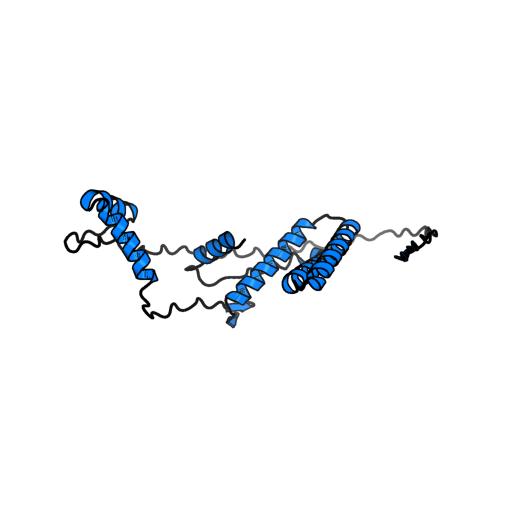 210 ? 0.921 7.402 24.059 1.00 48.22 210 ALA A N 1
ATOM 1658 C CA . ALA A 1 210 ? 1.710 6.292 24.601 1.00 48.22 210 ALA A CA 1
ATOM 1659 C C . ALA A 1 210 ? 0.844 5.130 25.131 1.00 48.22 210 ALA A C 1
ATOM 1661 O O . ALA A 1 210 ? 1.292 3.989 25.144 1.00 48.22 210 ALA A O 1
ATOM 1662 N N . ALA A 1 211 ? -0.420 5.389 25.492 1.00 50.75 211 ALA A N 1
ATOM 1663 C CA . ALA A 1 211 ? -1.350 4.370 25.982 1.00 50.75 211 ALA A CA 1
ATOM 1664 C C . ALA A 1 211 ? -1.798 3.348 24.913 1.00 50.75 211 ALA A C 1
ATOM 1666 O O . ALA A 1 211 ? -2.314 2.289 25.266 1.00 50.75 211 ALA A O 1
ATOM 1667 N N . HIS A 1 212 ? -1.601 3.637 23.620 1.00 52.06 212 HIS A N 1
ATOM 1668 C CA . HIS A 1 212 ? -2.086 2.794 22.517 1.00 52.06 212 HIS A CA 1
ATOM 1669 C C . HIS A 1 212 ? -0.999 2.367 21.522 1.00 52.06 212 HIS A C 1
ATOM 1671 O O . HIS A 1 212 ? -1.312 1.669 20.559 1.00 52.06 212 HIS A O 1
ATOM 1677 N N . ALA A 1 213 ? 0.272 2.709 21.757 1.00 52.25 213 ALA A N 1
ATOM 1678 C CA . ALA A 1 213 ? 1.379 2.285 20.894 1.00 52.25 213 ALA A CA 1
ATOM 1679 C C . ALA A 1 213 ? 1.449 0.748 20.754 1.00 52.25 213 ALA A C 1
ATOM 1681 O O . ALA A 1 213 ? 1.610 0.231 19.647 1.00 52.25 213 ALA A O 1
ATOM 1682 N N . ASP A 1 214 ? 1.199 0.017 21.845 1.00 51.31 214 ASP A N 1
ATOM 1683 C CA . ASP A 1 214 ? 1.130 -1.450 21.835 1.00 51.31 214 ASP A CA 1
ATOM 1684 C C . ASP A 1 214 ? -0.084 -1.988 21.063 1.00 51.31 214 ASP A C 1
ATOM 1686 O O . ASP A 1 214 ? 0.009 -3.026 20.409 1.00 51.31 214 ASP A O 1
ATOM 1690 N N . GLN A 1 215 ? -1.219 -1.279 21.076 1.00 50.72 215 GLN A N 1
ATOM 1691 C CA . GLN A 1 215 ? -2.403 -1.668 20.301 1.00 50.72 215 GLN A CA 1
ATOM 1692 C C . GLN A 1 215 ? -2.223 -1.399 18.808 1.00 50.72 215 GLN A C 1
ATOM 1694 O O . GLN A 1 215 ? -2.666 -2.206 18.000 1.00 50.72 215 GLN A O 1
ATOM 1699 N N . ILE A 1 216 ? -1.538 -0.319 18.428 1.00 51.66 216 ILE A N 1
ATOM 1700 C CA . ILE A 1 216 ? -1.237 -0.017 17.023 1.00 51.66 216 ILE A CA 1
ATOM 1701 C C . ILE A 1 216 ? -0.199 -1.005 16.481 1.00 51.66 216 ILE A C 1
ATOM 1703 O O . ILE A 1 216 ? -0.388 -1.537 15.393 1.00 51.66 216 ILE A O 1
ATOM 1707 N N . SER A 1 217 ? 0.840 -1.335 17.256 1.00 50.91 217 SER A N 1
ATOM 1708 C CA . SER A 1 217 ? 1.790 -2.410 16.925 1.00 50.91 217 SER A CA 1
ATOM 1709 C C . SER A 1 217 ? 1.084 -3.759 16.742 1.00 50.91 217 SER A C 1
ATOM 1711 O O . SER A 1 217 ? 1.360 -4.488 15.788 1.00 50.91 217 SER A O 1
ATOM 1713 N N . LEU A 1 218 ? 0.115 -4.070 17.611 1.00 44.59 218 LEU A N 1
ATOM 1714 C CA . LEU A 1 218 ? -0.706 -5.271 17.490 1.00 44.59 218 LEU A CA 1
ATOM 1715 C C . LEU A 1 218 ? -1.591 -5.232 16.234 1.00 44.59 218 LEU A C 1
ATOM 1717 O O . LEU A 1 218 ? -1.612 -6.210 15.498 1.00 44.59 218 LEU A O 1
ATOM 1721 N N . ILE A 1 219 ? -2.275 -4.121 15.945 1.00 47.34 219 ILE A N 1
ATOM 1722 C CA . ILE A 1 219 ? -3.105 -3.956 14.738 1.00 47.34 219 ILE A CA 1
ATOM 1723 C C . ILE A 1 219 ? -2.243 -4.096 13.479 1.00 47.34 219 ILE A C 1
ATOM 1725 O O . ILE A 1 219 ? -2.578 -4.889 12.605 1.00 47.34 219 ILE A O 1
ATOM 1729 N N . LEU A 1 220 ? -1.094 -3.425 13.411 1.00 45.12 220 LEU A N 1
ATOM 1730 C CA . LEU A 1 220 ? -0.192 -3.526 12.264 1.00 45.12 220 LEU A CA 1
ATOM 1731 C C . LEU A 1 220 ? 0.310 -4.961 12.053 1.00 45.12 220 LEU A C 1
ATOM 1733 O O . LEU A 1 220 ? 0.308 -5.410 10.920 1.00 45.12 220 LEU A O 1
ATOM 1737 N N . ARG A 1 221 ? 0.633 -5.709 13.120 1.00 49.66 221 ARG A N 1
ATOM 1738 C CA . ARG A 1 221 ? 1.018 -7.137 13.037 1.00 49.66 221 ARG A CA 1
ATOM 1739 C C . ARG A 1 221 ? -0.129 -8.101 12.729 1.00 49.66 221 ARG A C 1
ATOM 1741 O O . ARG A 1 221 ? 0.122 -9.255 12.402 1.00 49.66 221 ARG A O 1
ATOM 1748 N N . THR A 1 222 ? -1.375 -7.693 12.960 1.00 39.47 222 THR A N 1
ATOM 1749 C CA . THR A 1 222 ? -2.546 -8.559 12.736 1.00 39.47 222 THR A CA 1
ATOM 1750 C C . THR A 1 222 ? -3.101 -8.381 11.323 1.00 39.47 222 THR A C 1
ATOM 1752 O O . THR A 1 222 ? -3.716 -9.302 10.794 1.00 39.47 222 THR A O 1
ATOM 1755 N N . TYR A 1 223 ? -2.896 -7.207 10.719 1.00 36.41 223 TYR A N 1
ATOM 1756 C CA . TYR A 1 223 ? -3.423 -6.861 9.398 1.00 36.41 223 TYR A CA 1
ATOM 1757 C C . TYR A 1 223 ? -2.369 -6.843 8.276 1.00 36.41 223 TYR A C 1
ATOM 1759 O O . TYR A 1 223 ? -2.766 -6.842 7.110 1.00 36.41 223 TYR A O 1
ATOM 1767 N N . PHE A 1 224 ? -1.072 -6.862 8.601 1.00 43.34 224 PHE A N 1
ATOM 1768 C CA . PHE A 1 224 ? 0.051 -6.931 7.656 1.00 43.34 224 PHE A CA 1
ATOM 1769 C C . PHE A 1 224 ? 1.084 -7.961 8.122 1.00 43.34 224 PHE A C 1
ATOM 1771 O O . PHE A 1 224 ? 1.688 -8.601 7.233 1.00 43.34 224 PHE A O 1
#

InterPro domains:
  IPR013087 Zinc finger C2H2-type [PS00028] (62-85)